Protein AF-A0AAW0FHT8-F1 (afdb_monomer)

Radius of gyration: 34.86 Å; Cα contacts (8 Å, |Δi|>4): 152; chains: 1; bounding box: 87×61×88 Å

Structure (mmCIF, N/CA/C/O backbone):
data_AF-A0AAW0FHT8-F1
#
_entry.id   AF-A0AAW0FHT8-F1
#
loop_
_atom_site.group_PDB
_atom_site.id
_atom_site.type_symbol
_atom_site.label_atom_id
_atom_site.label_alt_id
_atom_site.label_comp_id
_atom_site.label_asym_id
_atom_site.label_entity_id
_atom_site.label_seq_id
_atom_site.pdbx_PDB_ins_code
_atom_site.Cartn_x
_atom_site.Cartn_y
_atom_site.Cartn_z
_atom_site.occupancy
_atom_site.B_iso_or_equiv
_atom_site.auth_seq_id
_atom_site.auth_comp_id
_atom_site.auth_asym_id
_atom_site.auth_atom_id
_atom_site.pdbx_PDB_model_num
ATOM 1 N N . MET A 1 1 ? -17.807 -5.334 61.899 1.00 50.06 1 MET A N 1
ATOM 2 C CA . MET A 1 1 ? -17.128 -4.997 60.628 1.00 50.06 1 MET A CA 1
ATOM 3 C C . MET A 1 1 ? -16.453 -6.258 60.131 1.00 50.06 1 MET A C 1
ATOM 5 O O . MET A 1 1 ? -15.676 -6.829 60.884 1.00 50.06 1 MET A O 1
ATOM 9 N N . ALA A 1 2 ? -16.819 -6.746 58.945 1.00 67.25 2 ALA A N 1
ATOM 10 C CA . ALA A 1 2 ? -16.217 -7.955 58.388 1.00 67.25 2 ALA A CA 1
ATOM 11 C C . ALA A 1 2 ? -14.714 -7.725 58.123 1.00 67.25 2 ALA A C 1
ATOM 13 O O . ALA A 1 2 ? -14.352 -6.633 57.672 1.00 67.25 2 ALA A O 1
ATOM 14 N N . PRO A 1 3 ? -13.836 -8.699 58.418 1.00 75.69 3 PRO A N 1
ATOM 15 C CA . PRO A 1 3 ? -12.422 -8.585 58.089 1.00 75.69 3 PRO A CA 1
ATOM 16 C C . PRO A 1 3 ? -12.266 -8.487 56.567 1.00 75.69 3 PRO A C 1
ATOM 18 O O . PRO A 1 3 ? -12.824 -9.297 55.830 1.00 75.69 3 PRO A O 1
ATOM 21 N N . LEU A 1 4 ? -11.539 -7.470 56.092 1.00 79.38 4 LEU A N 1
ATOM 22 C CA . LEU A 1 4 ? -11.281 -7.295 54.663 1.00 79.38 4 LEU A CA 1
ATOM 23 C C . LEU A 1 4 ? -10.545 -8.522 54.111 1.00 79.38 4 LEU A C 1
ATOM 25 O O . LEU A 1 4 ? -9.554 -8.961 54.701 1.00 79.38 4 LEU A O 1
ATOM 29 N N . SER A 1 5 ? -11.019 -9.023 52.968 1.00 89.81 5 SER A N 1
ATOM 30 C CA . SER A 1 5 ? -10.350 -10.067 52.188 1.00 89.81 5 SER A CA 1
ATOM 31 C C . SER A 1 5 ? -8.912 -9.651 51.865 1.00 89.81 5 SER A C 1
ATOM 33 O O . SER A 1 5 ? -8.627 -8.467 51.658 1.00 89.81 5 SER A O 1
ATOM 35 N N . ASP A 1 6 ? -7.990 -10.608 51.810 1.00 87.94 6 ASP A N 1
ATOM 36 C CA . ASP A 1 6 ? -6.568 -10.326 51.583 1.00 87.94 6 ASP A CA 1
ATOM 37 C C . ASP A 1 6 ? -6.310 -9.649 50.228 1.00 87.94 6 ASP A C 1
ATOM 39 O O . ASP A 1 6 ? -5.429 -8.793 50.116 1.00 87.94 6 ASP A O 1
ATOM 43 N N . PHE A 1 7 ? -7.165 -9.911 49.235 1.00 89.88 7 PHE A N 1
ATOM 44 C CA . PHE A 1 7 ? -7.162 -9.191 47.961 1.00 89.88 7 PHE A CA 1
ATOM 45 C C . PHE A 1 7 ? -7.496 -7.699 48.126 1.00 89.88 7 PHE A C 1
ATOM 47 O O . PHE A 1 7 ? -6.843 -6.831 47.545 1.00 89.88 7 PHE A O 1
ATOM 54 N N . GLU A 1 8 ? -8.481 -7.377 48.967 1.00 89.44 8 GLU A N 1
ATOM 55 C CA . GLU A 1 8 ? -8.899 -6.002 49.256 1.00 89.44 8 GLU A CA 1
ATOM 56 C C . GLU A 1 8 ? -7.770 -5.230 49.958 1.00 89.44 8 GLU A C 1
ATOM 58 O O . GLU A 1 8 ? -7.501 -4.072 49.627 1.00 89.44 8 GLU A O 1
ATOM 63 N N . LYS A 1 9 ? -7.046 -5.893 50.873 1.00 93.38 9 LYS A N 1
ATOM 64 C CA . LYS A 1 9 ? -5.870 -5.322 51.550 1.00 93.38 9 LYS A CA 1
ATOM 65 C C . LYS A 1 9 ? -4.744 -5.025 50.563 1.00 93.38 9 LYS A C 1
ATOM 67 O O . LYS A 1 9 ? -4.179 -3.931 50.593 1.00 93.38 9 LYS A O 1
ATOM 72 N N . GLN A 1 10 ? -4.437 -5.960 49.662 1.00 92.50 10 GLN A N 1
ATOM 73 C CA . GLN A 1 10 ? -3.402 -5.765 48.644 1.00 92.50 10 GLN A CA 1
ATOM 74 C C . GLN A 1 10 ? -3.776 -4.640 47.670 1.00 92.50 10 GLN A C 1
ATOM 76 O O . GLN A 1 10 ? -2.947 -3.786 47.345 1.00 92.50 10 GLN A O 1
ATOM 81 N N . ARG A 1 11 ? -5.048 -4.572 47.265 1.00 96.75 11 ARG A N 1
ATOM 82 C CA . ARG A 1 11 ? -5.577 -3.495 46.426 1.00 96.75 11 ARG A CA 1
ATOM 83 C C . ARG A 1 11 ? -5.460 -2.132 47.109 1.00 96.75 11 ARG A C 1
ATOM 85 O O . ARG A 1 11 ? -4.993 -1.180 46.487 1.00 96.75 11 ARG A O 1
ATOM 92 N N . GLN A 1 12 ? -5.823 -2.030 48.387 1.00 95.69 12 GLN A N 1
ATOM 93 C CA . GLN A 1 12 ? -5.678 -0.791 49.157 1.00 95.69 12 GLN A CA 1
ATOM 94 C C . GLN A 1 12 ? -4.211 -0.381 49.332 1.00 95.69 12 GLN A C 1
ATOM 96 O O . GLN A 1 12 ? -3.898 0.803 49.203 1.00 95.69 12 GLN A O 1
ATOM 101 N N . ALA A 1 13 ? -3.305 -1.336 49.559 1.00 95.06 13 ALA A N 1
ATOM 102 C CA . ALA A 1 13 ? -1.870 -1.070 49.650 1.00 95.06 13 ALA A CA 1
ATOM 103 C C . ALA A 1 13 ? -1.295 -0.533 48.327 1.00 95.06 13 ALA A C 1
ATOM 105 O O . ALA A 1 13 ? -0.515 0.421 48.341 1.00 95.06 13 ALA A O 1
ATOM 106 N N . ASN A 1 14 ? -1.726 -1.080 47.186 1.00 94.88 14 ASN A N 1
ATOM 107 C CA . ASN A 1 14 ? -1.328 -0.592 45.863 1.00 94.88 14 ASN A CA 1
ATOM 108 C C . ASN A 1 14 ? -1.879 0.812 45.581 1.00 94.88 14 ASN A C 1
ATOM 110 O O . ASN A 1 14 ? -1.136 1.689 45.145 1.00 94.88 14 ASN A O 1
ATOM 114 N N . ILE A 1 15 ? -3.157 1.061 45.894 1.00 95.56 15 ILE A N 1
ATOM 115 C CA . ILE A 1 15 ? -3.759 2.399 45.773 1.00 95.56 15 ILE A CA 1
ATOM 116 C C . ILE A 1 15 ? -3.002 3.404 46.647 1.00 95.56 15 ILE A C 1
ATOM 118 O O . ILE A 1 15 ? -2.752 4.525 46.211 1.00 95.56 15 ILE A O 1
ATOM 122 N N . LYS A 1 16 ? -2.617 3.010 47.865 1.00 96.06 16 LYS A N 1
ATOM 123 C CA . LYS A 1 16 ? -1.857 3.863 48.778 1.00 96.06 16 LYS A CA 1
ATOM 124 C C . LYS A 1 16 ? -0.469 4.193 48.224 1.00 96.06 16 LYS A C 1
ATOM 126 O O . LYS A 1 16 ? -0.151 5.370 48.131 1.00 96.06 16 LYS A O 1
ATOM 131 N N . ARG A 1 17 ? 0.304 3.195 47.770 1.00 96.25 17 ARG A N 1
ATOM 132 C CA . ARG A 1 17 ? 1.619 3.421 47.136 1.00 96.25 17 ARG A CA 1
ATOM 133 C C . ARG A 1 17 ? 1.534 4.372 45.945 1.00 96.25 17 ARG A C 1
ATOM 135 O O . ARG A 1 17 ? 2.342 5.286 45.847 1.00 96.25 17 ARG A O 1
ATOM 142 N N . ASN A 1 18 ? 0.539 4.189 45.077 1.00 92.50 18 ASN A N 1
ATOM 143 C CA . ASN A 1 18 ? 0.359 5.057 43.914 1.00 92.50 18 ASN A CA 1
ATOM 144 C C . ASN A 1 18 ? -0.005 6.491 44.325 1.00 92.50 18 ASN A C 1
ATOM 146 O O . ASN A 1 18 ? 0.526 7.436 43.753 1.00 92.50 18 ASN A O 1
ATOM 150 N N . LYS A 1 19 ? -0.863 6.670 45.340 1.00 93.12 19 LYS A N 1
ATOM 151 C CA . LYS A 1 19 ? -1.191 7.998 45.888 1.00 93.12 19 LYS A CA 1
ATOM 152 C C . LYS A 1 19 ? 0.017 8.675 46.533 1.00 93.12 19 LYS A C 1
ATOM 154 O O . LYS A 1 19 ? 0.212 9.868 46.339 1.00 93.12 19 LYS A O 1
ATOM 159 N N . ASP A 1 20 ? 0.827 7.931 47.277 1.00 93.44 20 ASP A N 1
ATOM 160 C CA . ASP A 1 20 ? 2.023 8.472 47.924 1.00 93.44 20 ASP A CA 1
ATOM 161 C C . ASP A 1 20 ? 3.074 8.892 46.880 1.00 93.44 20 ASP A C 1
ATOM 163 O O . ASP A 1 20 ? 3.672 9.957 47.011 1.00 93.44 20 ASP A O 1
ATOM 167 N N . LEU A 1 21 ? 3.223 8.128 45.791 1.00 93.06 21 LEU A N 1
ATOM 168 C CA . LEU A 1 21 ? 4.085 8.483 44.659 1.00 93.06 21 LEU A CA 1
ATOM 169 C C . LEU A 1 21 ? 3.600 9.753 43.940 1.00 93.06 21 LEU A C 1
ATOM 171 O O . LEU A 1 21 ? 4.404 10.630 43.639 1.00 93.06 21 LEU A O 1
ATOM 175 N N . LEU A 1 22 ? 2.290 9.893 43.709 1.00 89.56 22 LEU A N 1
ATOM 176 C CA . LEU A 1 22 ? 1.710 11.103 43.106 1.00 89.56 22 LEU A CA 1
ATOM 177 C C . LEU A 1 22 ? 1.904 12.347 43.983 1.00 89.56 22 LEU A C 1
ATOM 179 O O . LEU A 1 22 ? 2.172 13.429 43.459 1.00 89.56 22 LEU A O 1
ATOM 183 N N . ARG A 1 23 ? 1.840 12.187 45.311 1.00 88.50 23 ARG A N 1
ATOM 184 C CA . ARG A 1 23 ? 2.157 13.257 46.268 1.00 88.50 23 ARG A CA 1
ATOM 185 C C . ARG A 1 23 ? 3.637 13.613 46.278 1.00 88.50 23 ARG A C 1
ATOM 187 O O . ARG A 1 23 ? 3.955 14.793 46.336 1.00 88.50 23 ARG A O 1
ATOM 194 N N . GLN A 1 24 ? 4.527 12.623 46.198 1.00 90.62 24 GLN A N 1
ATOM 195 C CA . GLN A 1 24 ? 5.974 12.850 46.124 1.00 90.62 24 GLN A CA 1
ATOM 196 C C . GLN A 1 24 ? 6.374 13.618 44.855 1.00 90.62 24 GLN A C 1
ATOM 198 O O . GLN A 1 24 ? 7.339 14.372 44.876 1.00 90.62 24 GLN A O 1
ATOM 203 N N . LEU A 1 25 ? 5.623 13.442 43.767 1.00 88.50 25 LEU A N 1
ATOM 204 C CA . LEU A 1 25 ? 5.793 14.193 42.521 1.00 88.50 25 LEU A CA 1
ATOM 205 C C . LEU A 1 25 ? 5.018 15.527 42.500 1.00 88.50 25 LEU A C 1
ATOM 207 O O . LEU A 1 25 ? 4.995 16.190 41.468 1.00 88.50 25 LEU A O 1
ATOM 211 N N . GLU A 1 26 ? 4.354 15.896 43.602 1.00 81.62 26 GLU A N 1
ATOM 212 C CA . GLU A 1 26 ? 3.550 17.121 43.771 1.00 81.62 26 GLU A CA 1
ATOM 213 C C . GLU A 1 26 ? 2.443 17.334 42.714 1.00 81.62 26 GLU A C 1
ATOM 215 O O . GLU A 1 26 ? 1.883 18.428 42.581 1.00 81.62 26 GLU A O 1
ATOM 220 N N . LEU A 1 27 ? 2.059 16.276 41.992 1.00 78.69 27 LEU A N 1
ATOM 221 C CA . LEU A 1 27 ? 1.145 16.354 40.848 1.00 78.69 27 LEU A CA 1
ATOM 222 C C . LEU A 1 27 ? -0.291 16.682 41.261 1.00 78.69 27 LEU A C 1
ATOM 224 O O . LEU A 1 27 ? -0.998 17.350 40.510 1.00 78.69 27 LEU A O 1
ATOM 228 N N . ASP A 1 28 ? -0.703 16.291 42.470 1.00 77.62 28 ASP A N 1
ATOM 229 C CA . ASP A 1 28 ? -2.019 16.643 43.016 1.00 77.62 28 ASP A CA 1
ATOM 230 C C . ASP A 1 28 ? -2.201 18.177 43.059 1.00 77.62 28 ASP A C 1
ATOM 232 O O . ASP A 1 28 ? -3.257 18.691 42.689 1.00 77.62 28 ASP A O 1
ATOM 236 N N . SER A 1 29 ? -1.144 18.932 43.390 1.00 80.12 29 SER A N 1
ATOM 237 C CA . SER A 1 29 ? -1.202 20.400 43.447 1.00 80.12 29 SER A CA 1
ATOM 238 C C . SER A 1 29 ? -1.277 21.052 42.059 1.00 80.12 29 SER A C 1
ATOM 240 O O . SER A 1 29 ? -2.018 22.022 41.872 1.00 80.12 29 SER A O 1
ATOM 242 N N . LEU A 1 30 ? -0.585 20.478 41.064 1.00 78.56 30 LEU A N 1
ATOM 243 C CA . LEU A 1 30 ? -0.682 20.896 39.662 1.00 78.56 30 LEU A CA 1
ATOM 244 C C . LEU A 1 30 ? -2.065 20.605 39.072 1.00 78.56 30 LEU A C 1
ATOM 246 O O . LEU A 1 30 ? -2.590 21.403 38.300 1.00 78.56 30 LEU A O 1
ATOM 250 N N . THR A 1 31 ? -2.685 19.475 39.419 1.00 82.69 31 THR A N 1
ATOM 251 C CA . THR A 1 31 ? -4.027 19.160 38.904 1.00 82.69 31 THR A CA 1
ATOM 252 C C . THR A 1 31 ? -5.078 20.140 39.419 1.00 82.69 31 THR A C 1
ATOM 254 O O . THR A 1 31 ? -5.955 20.556 38.654 1.00 82.69 31 THR A O 1
ATOM 257 N N . ASP A 1 32 ? -4.954 20.585 40.671 1.00 83.38 32 ASP A N 1
ATOM 258 C CA . ASP A 1 32 ? -5.826 21.601 41.256 1.00 83.38 32 ASP A CA 1
ATOM 259 C C . ASP A 1 32 ? -5.605 22.988 40.636 1.00 83.38 32 ASP A C 1
ATOM 261 O O . ASP A 1 32 ? -6.582 23.706 40.399 1.00 83.38 32 ASP A O 1
ATOM 265 N N . SER A 1 33 ? -4.359 23.375 40.334 1.00 80.50 33 SER A N 1
ATOM 266 C CA . SER A 1 33 ? -4.065 24.661 39.687 1.00 80.50 33 SER A CA 1
ATOM 267 C C . SER A 1 33 ? -4.554 24.694 38.238 1.00 80.50 33 SER A C 1
ATOM 269 O O . SER A 1 33 ? -5.282 25.613 37.868 1.00 80.50 33 SER A O 1
ATOM 271 N N . ILE A 1 34 ? -4.295 23.640 37.459 1.00 82.88 34 ILE A N 1
ATOM 272 C CA . ILE A 1 34 ? -4.784 23.502 36.078 1.00 82.88 34 ILE A CA 1
ATOM 273 C C . ILE A 1 34 ? -6.318 23.509 36.047 1.00 82.88 34 ILE A C 1
ATOM 275 O O . ILE A 1 34 ? -6.927 24.163 35.201 1.00 82.88 34 ILE A O 1
ATOM 279 N N . SER A 1 35 ? -6.966 22.831 36.999 1.00 84.44 35 SER A N 1
ATOM 280 C CA . SER A 1 35 ? -8.431 22.816 37.104 1.00 84.44 35 SER A CA 1
ATOM 281 C C . SER A 1 35 ? -9.015 24.192 37.438 1.00 84.44 35 SER A C 1
ATOM 283 O O . SER A 1 35 ? -10.129 24.508 37.011 1.00 84.44 35 SER A O 1
ATOM 285 N N . ARG A 1 36 ? -8.292 25.021 38.201 1.00 82.62 36 ARG A N 1
ATOM 286 C CA . ARG A 1 36 ? -8.684 26.405 38.509 1.00 82.62 36 ARG A CA 1
ATOM 287 C C . ARG A 1 36 ? -8.454 27.329 37.316 1.00 82.62 36 ARG A C 1
ATOM 289 O O . ARG A 1 36 ? -9.366 28.073 36.969 1.00 82.62 36 ARG A O 1
ATOM 296 N N . ASP A 1 37 ? -7.315 27.222 36.640 1.00 82.88 37 ASP A N 1
ATOM 297 C CA . ASP A 1 37 ? -7.006 28.022 35.450 1.00 82.88 37 ASP A CA 1
ATOM 298 C C . ASP A 1 37 ? -7.952 27.713 34.288 1.00 82.88 37 ASP A C 1
ATOM 300 O O . ASP A 1 37 ? -8.450 28.629 33.633 1.00 82.88 37 ASP A O 1
ATOM 304 N N . ALA A 1 38 ? -8.310 26.441 34.092 1.00 80.38 38 ALA A N 1
ATOM 305 C CA . ALA A 1 38 ? -9.311 26.047 33.107 1.00 80.38 38 ALA A CA 1
ATOM 306 C C . ALA A 1 38 ? -10.694 26.652 33.415 1.00 80.38 38 ALA A C 1
ATOM 308 O O . ALA A 1 38 ? -11.368 27.145 32.511 1.00 80.38 38 ALA A O 1
ATOM 309 N N . LYS A 1 39 ? -11.117 26.674 34.687 1.00 81.38 39 LYS A N 1
ATOM 310 C CA . LYS A 1 39 ? -12.384 27.310 35.095 1.00 81.38 39 LYS A CA 1
ATOM 311 C C . LYS A 1 39 ? -12.346 28.827 34.911 1.00 81.38 39 LYS A C 1
ATOM 313 O O . LYS A 1 39 ? -13.291 29.386 34.359 1.00 81.38 39 LYS A O 1
ATOM 318 N N . ASN A 1 40 ? -11.242 29.472 35.281 1.00 79.06 40 ASN A N 1
ATOM 319 C CA . ASN A 1 40 ? -11.059 30.913 35.120 1.00 79.06 40 ASN A CA 1
ATOM 320 C C . ASN A 1 40 ? -11.044 31.324 33.638 1.00 79.06 40 ASN A C 1
ATOM 322 O O . ASN A 1 40 ? -11.670 32.316 33.272 1.00 79.06 40 ASN A O 1
ATOM 326 N N . ALA A 1 41 ? -10.421 30.533 32.759 1.00 77.00 41 ALA A N 1
ATOM 327 C CA . ALA A 1 41 ? -10.432 30.771 31.314 1.00 77.00 41 ALA A CA 1
ATOM 328 C C . ALA A 1 41 ? -11.841 30.625 30.696 1.00 77.00 41 ALA A C 1
ATOM 330 O O . ALA A 1 41 ? -12.211 31.369 29.781 1.00 77.00 41 ALA A O 1
ATOM 331 N N . ILE A 1 42 ? -12.663 29.707 31.218 1.00 74.25 42 ILE A N 1
ATOM 332 C CA . ILE A 1 42 ? -14.063 29.516 30.797 1.00 74.25 42 ILE A CA 1
ATOM 333 C C . ILE A 1 42 ? -14.967 30.654 31.301 1.00 74.25 42 ILE A C 1
ATOM 335 O O . ILE A 1 42 ? -15.946 31.010 30.643 1.00 74.25 42 ILE A O 1
ATOM 339 N N . GLU A 1 43 ? -14.668 31.242 32.459 1.00 70.94 43 GLU A N 1
ATOM 340 C CA . GLU A 1 43 ? -15.408 32.399 32.975 1.00 70.94 43 GLU A CA 1
ATOM 341 C C . GLU A 1 43 ? -14.988 33.710 32.297 1.00 70.94 43 GLU A C 1
ATOM 343 O O . GLU A 1 43 ? -15.856 34.518 31.965 1.00 70.94 43 GLU A O 1
ATOM 348 N N . ALA A 1 44 ? -13.701 33.880 31.980 1.00 71.69 44 ALA A N 1
ATOM 349 C CA . ALA A 1 44 ? -13.168 35.053 31.284 1.00 71.69 44 ALA A CA 1
ATOM 350 C C . ALA A 1 44 ? -13.586 35.148 29.801 1.00 71.69 44 ALA A C 1
ATOM 352 O O . ALA A 1 44 ? -13.609 36.239 29.235 1.00 71.69 44 ALA A O 1
ATOM 353 N N . SER A 1 45 ? -13.947 34.029 29.164 1.00 68.25 45 SER A N 1
ATOM 354 C CA . SER A 1 45 ? -14.367 33.975 27.751 1.00 68.25 45 SER A CA 1
ATOM 355 C C . SER A 1 45 ? -15.874 34.174 27.523 1.00 68.25 45 SER A C 1
ATOM 357 O O . SER A 1 45 ? -16.331 34.162 26.377 1.00 68.25 45 SER A O 1
ATOM 359 N N . LYS A 1 46 ? -16.675 34.403 28.575 1.00 67.38 46 LYS A N 1
ATOM 360 C CA . LYS A 1 46 ? -18.108 34.717 28.433 1.00 67.38 46 LYS A CA 1
ATOM 361 C C . LYS A 1 46 ? -18.309 36.228 28.219 1.00 67.38 46 LYS A C 1
ATOM 363 O O . LYS A 1 46 ? -17.970 37.007 29.107 1.00 67.38 46 LYS A O 1
ATOM 368 N N . PRO A 1 47 ? -18.907 36.682 27.097 1.00 61.62 47 PRO A N 1
ATOM 369 C CA . PRO A 1 47 ? -19.176 38.104 26.887 1.00 61.62 47 PRO A CA 1
ATOM 370 C C . PRO A 1 47 ? -20.240 38.628 27.875 1.00 61.62 47 PRO A C 1
ATOM 372 O O . PRO A 1 47 ? -21.137 37.871 28.272 1.00 61.62 47 PRO A O 1
ATOM 375 N N . PRO A 1 48 ? -20.206 39.921 28.260 1.00 56.66 48 PRO A N 1
ATOM 376 C CA . PRO A 1 48 ? -21.189 40.487 29.177 1.00 56.66 48 PRO A CA 1
ATOM 377 C C . PRO A 1 48 ? -22.584 40.453 28.540 1.00 56.66 48 PRO A C 1
ATOM 379 O O . PRO A 1 48 ? -22.834 41.062 27.497 1.00 56.66 48 PRO A O 1
ATOM 382 N N . ARG A 1 49 ? -23.518 39.733 29.176 1.00 57.34 49 ARG A N 1
ATOM 383 C CA . ARG A 1 49 ? -24.926 39.672 28.755 1.00 57.34 49 ARG A CA 1
ATOM 384 C C . ARG A 1 49 ? -25.538 41.078 28.766 1.00 57.34 49 ARG A C 1
ATOM 386 O O . ARG A 1 49 ? -25.852 41.612 29.830 1.00 57.34 49 ARG A O 1
ATOM 393 N N . LYS A 1 50 ? -25.778 41.658 27.585 1.00 49.38 50 LYS A N 1
ATOM 394 C CA . LYS A 1 50 ? -26.667 42.820 27.437 1.00 49.38 50 LYS A CA 1
ATOM 395 C C . LYS A 1 50 ? -28.095 42.398 27.791 1.00 49.38 50 LYS A C 1
ATOM 397 O O . LYS A 1 50 ? -28.624 41.440 27.233 1.00 49.38 50 LYS A O 1
ATOM 402 N N . LYS A 1 51 ? -28.721 43.116 28.728 1.00 54.38 51 LYS A N 1
ATOM 403 C CA . LYS A 1 51 ? -30.146 42.974 29.048 1.00 54.38 51 LYS A CA 1
ATOM 404 C C . LYS A 1 51 ? -30.967 43.580 27.910 1.00 54.38 51 LYS A C 1
ATOM 406 O O . LYS A 1 51 ? -31.164 44.791 27.872 1.00 54.38 51 LYS A O 1
ATOM 411 N N . THR A 1 52 ? -31.448 42.760 26.986 1.00 45.34 52 THR A N 1
ATOM 412 C CA . THR A 1 52 ? -32.449 43.187 26.002 1.00 45.34 52 THR A CA 1
ATOM 413 C C . THR A 1 52 ? -33.833 43.126 26.648 1.00 45.34 52 THR A C 1
ATOM 415 O O . THR A 1 52 ? -34.256 42.074 27.124 1.00 45.34 52 THR A O 1
ATOM 418 N N . LYS A 1 53 ? -34.545 44.260 26.683 1.00 54.47 53 LYS A N 1
ATOM 419 C CA . LYS A 1 53 ? -35.986 44.305 26.971 1.00 54.47 53 LYS A CA 1
ATOM 420 C C . LYS A 1 53 ? -36.711 43.642 25.798 1.00 54.47 53 LYS A C 1
ATOM 422 O O . LYS A 1 53 ? -36.813 44.245 24.735 1.00 54.47 53 LYS A O 1
ATOM 427 N N . THR A 1 54 ? -37.205 42.424 25.978 1.00 48.12 54 THR A N 1
ATOM 428 C CA . TH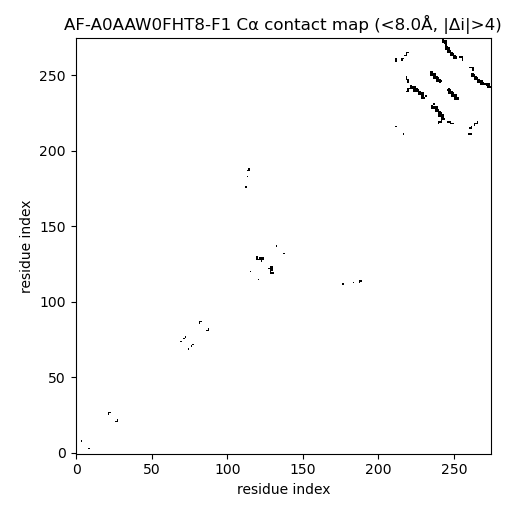R A 1 54 ? -38.175 41.820 25.061 1.00 48.12 54 THR A CA 1
ATOM 429 C C . THR A 1 54 ? -39.592 42.114 25.543 1.00 48.12 54 THR A C 1
ATOM 431 O O . THR A 1 54 ? -39.897 42.037 26.734 1.00 48.12 54 THR A O 1
ATOM 434 N N . GLN A 1 55 ? -40.444 42.519 24.602 1.00 54.84 55 GLN A N 1
ATOM 435 C CA . GLN A 1 55 ? -41.871 42.741 24.811 1.00 54.84 55 GLN A CA 1
ATOM 436 C C . GLN A 1 55 ? -42.558 41.413 25.160 1.00 54.84 55 GLN A C 1
ATOM 438 O O . GLN A 1 55 ? -42.193 40.353 24.653 1.00 54.84 55 GLN A O 1
ATOM 443 N N . ALA A 1 56 ? -43.518 41.474 26.081 1.00 45.50 56 ALA A N 1
ATOM 444 C CA . ALA A 1 56 ? -44.155 40.308 26.673 1.00 45.50 56 ALA A CA 1
ATOM 445 C C . ALA A 1 56 ? -45.117 39.628 25.686 1.00 45.50 56 ALA A C 1
ATOM 447 O O . ALA A 1 56 ? -46.192 40.153 25.406 1.00 45.50 56 ALA A O 1
ATOM 448 N N . SER A 1 57 ? -44.769 38.431 25.205 1.00 55.16 57 SER A N 1
ATOM 449 C CA . SER A 1 57 ? -45.757 37.530 24.609 1.00 55.16 57 SER A CA 1
ATOM 450 C C . SER A 1 57 ? -46.610 36.917 25.721 1.00 55.16 57 SER A C 1
ATOM 452 O O . SER A 1 57 ? -46.081 36.485 26.753 1.00 55.16 57 SER A O 1
ATOM 454 N N . GLN A 1 58 ? -47.926 36.876 25.518 1.00 61.19 58 GLN A N 1
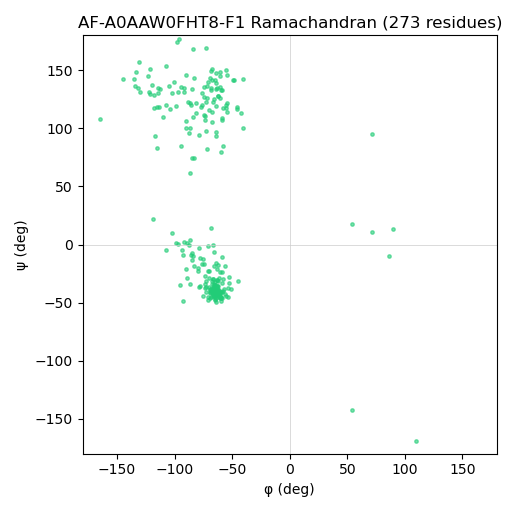ATOM 455 C CA . GLN A 1 58 ? -48.880 36.328 26.480 1.00 61.19 58 GLN A CA 1
ATOM 456 C C . GLN A 1 58 ? -48.514 34.882 26.838 1.00 61.19 58 GLN A C 1
ATOM 458 O O . GLN A 1 58 ? -48.464 33.992 25.990 1.00 61.19 58 GLN A O 1
ATOM 463 N N . ARG A 1 59 ? -48.204 34.659 28.116 1.00 55.19 59 ARG A N 1
ATOM 464 C CA . ARG A 1 59 ? -47.938 33.330 28.666 1.00 55.19 59 ARG A CA 1
ATOM 465 C C . ARG A 1 59 ? -49.274 32.604 28.804 1.00 55.19 59 ARG A C 1
ATOM 467 O O . ARG A 1 59 ? -50.173 33.134 29.452 1.00 55.19 59 ARG A O 1
ATOM 474 N N . LYS A 1 60 ? -49.384 31.390 28.249 1.00 60.25 60 LYS A N 1
ATOM 475 C CA . LYS A 1 60 ? -50.445 30.437 28.627 1.00 60.25 60 LYS A CA 1
ATOM 476 C C . LYS A 1 60 ? -50.507 30.357 30.165 1.00 60.25 60 LYS A C 1
ATOM 478 O O . LYS A 1 60 ? -49.436 30.419 30.787 1.00 60.25 60 LYS A O 1
ATOM 483 N N . PRO A 1 61 ? -51.699 30.258 30.786 1.00 58.50 61 PRO A N 1
ATOM 484 C CA . PRO A 1 61 ? -51.803 30.179 32.236 1.00 58.50 61 PRO A CA 1
ATOM 485 C C . PRO A 1 61 ? -50.947 29.009 32.712 1.00 58.50 61 PRO A C 1
ATOM 487 O O . PRO A 1 61 ? -51.128 27.871 32.280 1.00 58.50 61 PRO A O 1
ATOM 490 N N . LYS A 1 62 ? -49.956 29.311 33.555 1.00 54.88 62 LYS A N 1
ATOM 491 C CA . LYS A 1 62 ? -49.229 28.283 34.290 1.00 54.88 62 LYS A CA 1
ATOM 492 C C . LYS A 1 62 ? -50.279 27.539 35.109 1.00 54.88 62 LYS A C 1
ATOM 494 O O . LYS A 1 62 ? -50.790 28.110 36.068 1.00 54.88 62 LYS A O 1
ATOM 499 N N . GLY A 1 63 ? -50.592 26.299 34.734 1.00 59.78 63 GLY A N 1
ATOM 500 C CA . GLY A 1 63 ? -51.191 25.362 35.680 1.00 59.78 63 GLY A CA 1
ATOM 501 C C . GLY A 1 63 ? -50.349 25.378 36.955 1.00 59.78 63 GLY A C 1
ATOM 502 O O . GLY A 1 63 ? -49.128 25.563 36.871 1.00 59.78 63 GLY A O 1
ATOM 503 N N . GLU A 1 64 ? -51.005 25.302 38.113 1.00 58.38 64 GLU A N 1
ATOM 504 C CA . GLU A 1 64 ? -50.365 25.394 39.425 1.00 58.38 64 GLU A CA 1
ATOM 505 C C . GLU A 1 64 ? -49.071 24.577 39.439 1.00 58.38 64 GLU A C 1
ATOM 507 O O . GLU A 1 64 ? -49.075 23.356 39.294 1.00 58.38 64 GLU A O 1
ATOM 512 N N . GLN A 1 65 ? -47.938 25.277 39.551 1.00 61.69 65 GLN A N 1
ATOM 513 C CA . GLN A 1 65 ? -46.628 24.654 39.674 1.00 61.69 65 GLN A CA 1
ATOM 514 C C . GLN A 1 65 ? -46.550 24.055 41.076 1.00 61.69 65 GLN A C 1
ATOM 516 O O . GLN A 1 65 ? -46.040 24.676 42.008 1.00 61.69 65 GLN A O 1
ATOM 521 N N . VAL A 1 66 ? -47.113 22.857 41.229 1.00 61.59 66 VAL A N 1
ATOM 522 C CA . VAL A 1 66 ? -46.949 22.049 42.433 1.00 61.59 66 VAL A CA 1
ATOM 523 C C . VAL A 1 66 ? -45.444 21.806 42.597 1.00 61.59 66 VAL A C 1
ATOM 525 O O . VAL A 1 66 ? -44.776 21.473 41.617 1.00 61.59 66 VAL A O 1
ATOM 528 N N . PRO A 1 67 ? -44.867 21.997 43.794 1.00 59.44 67 PRO A N 1
ATOM 529 C CA . PRO A 1 67 ? -43.432 21.851 44.001 1.00 59.44 67 PRO A CA 1
ATOM 530 C C . PRO A 1 67 ? -42.937 20.471 43.538 1.00 59.44 67 PRO A C 1
ATOM 532 O O . PRO A 1 67 ? -43.234 19.449 44.155 1.00 59.44 67 PRO A O 1
ATOM 535 N N . GLU A 1 68 ? -42.112 20.451 42.485 1.00 58.38 68 GLU A N 1
ATOM 536 C CA . GLU A 1 68 ? -41.470 19.243 41.931 1.00 58.38 68 GLU A CA 1
ATOM 537 C C . GLU A 1 68 ? -40.467 18.597 42.902 1.00 58.38 68 GLU A C 1
ATOM 539 O O . GLU A 1 68 ? -39.969 17.493 42.681 1.00 58.38 68 GLU A O 1
ATOM 544 N N . ARG A 1 69 ? -40.193 19.243 44.039 1.00 58.72 69 ARG A N 1
ATOM 545 C CA . ARG A 1 69 ? -39.315 18.722 45.085 1.00 58.72 69 ARG A CA 1
ATOM 546 C C . ARG A 1 69 ? -40.080 17.832 46.064 1.00 58.72 69 ARG A C 1
ATOM 548 O O . ARG A 1 69 ? -40.131 18.101 47.262 1.00 58.72 69 ARG A O 1
ATOM 555 N N . ARG A 1 70 ? -40.646 16.732 45.569 1.00 46.62 70 ARG A N 1
ATOM 556 C CA . ARG A 1 70 ? -41.092 15.636 46.441 1.00 46.62 70 ARG A CA 1
ATOM 557 C C . ARG A 1 70 ? -39.880 14.781 46.795 1.00 46.62 70 ARG A C 1
ATOM 559 O O . ARG A 1 70 ? -39.265 14.164 45.931 1.00 46.62 70 ARG A O 1
ATOM 566 N N . SER A 1 71 ? -39.489 14.793 48.070 1.00 58.50 71 SER A N 1
ATOM 567 C CA . SER A 1 71 ? -38.366 13.977 48.539 1.00 58.50 71 SER A CA 1
ATOM 568 C C . SER A 1 71 ? -38.659 12.487 48.314 1.00 58.50 71 SER A C 1
ATOM 570 O O . SER A 1 71 ? -39.799 12.048 48.469 1.00 58.50 71 SER A O 1
ATOM 572 N N . ARG A 1 72 ? -37.628 11.692 47.997 1.00 59.41 72 ARG A N 1
ATOM 573 C CA . ARG A 1 72 ? -37.736 10.227 47.828 1.00 59.41 72 ARG A CA 1
ATOM 574 C C . ARG A 1 72 ? -38.395 9.520 49.021 1.00 59.41 72 ARG A C 1
ATOM 576 O O . ARG A 1 72 ? -39.060 8.513 48.823 1.00 59.41 72 ARG A O 1
ATOM 583 N N . ARG A 1 73 ? -38.281 10.087 50.229 1.00 53.53 73 ARG A N 1
ATOM 584 C CA . ARG A 1 73 ? -38.901 9.565 51.459 1.00 53.53 73 ARG A CA 1
ATOM 585 C C . ARG A 1 73 ? -40.432 9.655 51.441 1.00 53.53 73 ARG A C 1
ATOM 587 O O . ARG A 1 73 ? -41.088 8.758 51.943 1.00 53.53 73 ARG A O 1
ATOM 594 N N . LEU A 1 74 ? -40.997 10.694 50.816 1.00 55.84 74 LEU A N 1
ATOM 595 C CA . LEU A 1 74 ? -42.451 10.842 50.633 1.00 55.84 74 LEU A CA 1
ATOM 596 C C . LEU A 1 74 ? -43.009 9.934 49.523 1.00 55.84 74 LEU A C 1
ATOM 598 O O . LEU A 1 74 ? -44.215 9.724 49.476 1.00 55.84 74 LEU A O 1
ATOM 602 N N . ARG A 1 75 ? -42.154 9.398 48.635 1.00 60.84 75 ARG A N 1
ATOM 603 C CA . ARG A 1 75 ? -42.535 8.445 47.574 1.00 60.84 75 ARG A CA 1
ATOM 604 C C . ARG A 1 75 ? -42.503 6.978 48.052 1.00 60.84 75 ARG A C 1
ATOM 606 O O . ARG A 1 75 ? -42.804 6.091 47.271 1.00 60.84 75 ARG A O 1
ATOM 613 N N . GLY A 1 76 ? -42.139 6.715 49.311 1.00 57.22 76 GLY A N 1
ATOM 614 C CA . GLY A 1 76 ? -42.151 5.363 49.890 1.00 57.22 76 GLY A CA 1
ATOM 615 C C . GLY A 1 76 ? -41.061 4.414 49.373 1.00 57.22 76 GLY A C 1
ATOM 616 O O . GLY A 1 76 ? -41.118 3.225 49.656 1.00 57.22 76 GLY A O 1
ATOM 617 N N . VAL A 1 77 ? -40.062 4.912 48.635 1.00 55.41 77 VAL A N 1
ATOM 618 C CA . VAL A 1 77 ? -38.980 4.077 48.087 1.00 55.41 77 VAL A CA 1
ATOM 619 C C . VAL A 1 77 ? -37.867 3.941 49.131 1.00 55.41 77 VAL A C 1
ATOM 621 O O . VAL A 1 77 ? -37.056 4.860 49.305 1.00 55.41 77 VAL A O 1
ATOM 624 N N . ASN A 1 78 ? -37.844 2.813 49.843 1.00 56.22 78 ASN A N 1
ATOM 625 C CA . ASN A 1 78 ? -36.764 2.443 50.761 1.00 56.22 78 ASN A CA 1
ATOM 626 C C . ASN 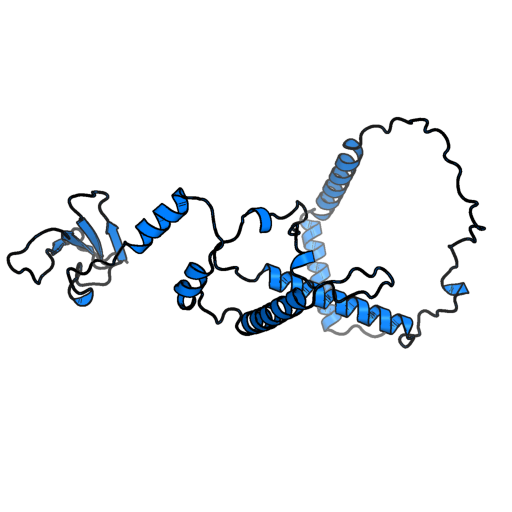A 1 78 ? -35.471 2.128 49.989 1.00 56.22 78 ASN A C 1
ATOM 628 O O . ASN A 1 78 ? -35.502 1.701 48.838 1.00 56.22 78 ASN A O 1
ATOM 632 N N . LEU A 1 79 ? -34.314 2.394 50.607 1.00 49.03 79 LEU A N 1
ATOM 633 C CA . LEU A 1 79 ? -32.993 2.273 49.969 1.00 49.03 79 LEU A CA 1
ATOM 634 C C . LEU A 1 79 ? -32.523 0.811 49.803 1.00 49.03 79 LEU A C 1
ATOM 636 O O . LEU A 1 79 ? -31.556 0.579 49.081 1.00 49.03 79 LEU A O 1
ATOM 640 N N . ASP A 1 80 ? -33.200 -0.138 50.456 1.00 53.00 80 ASP A N 1
ATOM 641 C CA . ASP A 1 80 ? -32.745 -1.525 50.625 1.00 53.00 80 ASP A CA 1
ATOM 642 C C . ASP A 1 80 ? -33.516 -2.559 49.782 1.00 53.00 80 ASP A C 1
ATOM 644 O O . ASP A 1 80 ? -33.100 -3.716 49.707 1.00 53.00 80 ASP A O 1
ATOM 648 N N . ASP A 1 81 ? -34.570 -2.155 49.062 1.00 57.47 81 ASP A N 1
ATOM 649 C CA . ASP A 1 81 ? -35.322 -3.046 48.169 1.00 57.47 81 ASP A CA 1
ATOM 650 C C . ASP A 1 81 ? -34.622 -3.160 46.806 1.00 57.47 81 ASP A C 1
ATOM 652 O O . ASP A 1 81 ? -35.060 -2.611 45.792 1.00 57.47 81 ASP A O 1
ATOM 656 N N . LYS A 1 82 ? -33.514 -3.909 46.765 1.00 55.97 82 LYS A N 1
ATOM 657 C CA . LYS A 1 82 ? -32.807 -4.276 45.519 1.00 55.97 82 LYS A CA 1
ATOM 658 C C . LYS A 1 82 ? -33.688 -5.046 44.517 1.00 55.97 82 LYS A C 1
ATOM 660 O O . LYS A 1 82 ? -33.291 -5.233 43.370 1.00 55.97 82 LYS A O 1
ATOM 665 N N . GLU A 1 83 ? -34.875 -5.478 44.938 1.00 57.62 83 GLU A N 1
ATOM 666 C CA . GLU A 1 83 ? -35.872 -6.187 44.129 1.00 57.62 83 GLU A CA 1
ATOM 667 C C . GLU A 1 83 ? -36.995 -5.286 43.596 1.00 57.62 83 GLU A C 1
ATOM 669 O O . GLU A 1 83 ? -37.897 -5.762 42.905 1.00 57.62 83 GLU A O 1
ATOM 674 N N . SER A 1 84 ? -36.965 -3.980 43.883 1.00 67.12 84 SER A N 1
ATOM 675 C CA . SER A 1 84 ? -37.970 -3.066 43.345 1.00 67.12 84 SER A CA 1
ATOM 676 C C . SER A 1 84 ? -37.881 -3.038 41.814 1.00 67.12 84 SER A C 1
ATOM 678 O O . SER A 1 84 ? -36.803 -2.827 41.253 1.00 67.12 84 SER A O 1
ATOM 680 N N . LYS A 1 85 ? -39.011 -3.251 41.126 1.00 73.31 85 LYS A N 1
ATOM 681 C CA . LYS A 1 85 ? -39.081 -3.331 39.652 1.00 73.31 85 LYS A CA 1
ATOM 682 C C . LYS A 1 85 ? -38.409 -2.133 38.974 1.00 73.31 85 LYS A C 1
ATOM 684 O O . LYS A 1 85 ? -37.679 -2.308 38.007 1.00 73.31 85 LYS A O 1
ATOM 689 N N . GLU A 1 86 ? -38.565 -0.938 39.544 1.00 72.94 86 GLU A N 1
ATOM 690 C CA . GLU A 1 86 ? -37.942 0.295 39.046 1.00 72.94 86 GLU A CA 1
ATOM 691 C C . GLU A 1 86 ? -36.405 0.260 39.104 1.00 72.94 86 GLU A C 1
ATOM 693 O O . GLU A 1 86 ? -35.737 0.788 38.217 1.00 72.94 86 GLU A O 1
ATOM 698 N N . TYR A 1 87 ? -35.825 -0.366 40.133 1.00 74.81 87 TYR A N 1
ATOM 699 C CA . TYR A 1 87 ? -34.374 -0.510 40.272 1.00 74.81 87 TYR A CA 1
ATOM 700 C C . TYR A 1 87 ? -33.821 -1.535 39.275 1.00 74.81 87 TYR A C 1
ATOM 702 O O . TYR A 1 87 ? -32.795 -1.295 38.639 1.00 74.81 87 TYR A O 1
ATOM 710 N N . GLN A 1 88 ? -34.539 -2.645 39.074 1.00 75.81 88 GLN A N 1
ATOM 711 C CA . GLN A 1 88 ? -34.195 -3.642 38.056 1.00 75.81 88 GLN A CA 1
ATOM 712 C C . GLN A 1 88 ? -34.300 -3.069 36.635 1.00 75.81 88 GLN A C 1
ATOM 714 O O . GLN A 1 88 ? -33.435 -3.329 35.803 1.00 75.81 88 GLN A O 1
ATOM 719 N N . GLU A 1 89 ? -35.318 -2.254 36.351 1.00 82.00 89 GLU A N 1
ATOM 720 C CA . GLU A 1 89 ? -35.449 -1.543 35.074 1.00 82.00 89 GLU A CA 1
ATOM 721 C C . GLU A 1 89 ? -34.334 -0.512 34.856 1.00 82.00 89 GLU A C 1
ATOM 723 O O . GLU A 1 89 ? -33.842 -0.374 33.737 1.00 82.00 89 GLU A O 1
ATOM 728 N N . GLN A 1 90 ? -33.905 0.197 35.906 1.00 80.56 90 GLN A N 1
ATOM 729 C CA . GLN A 1 90 ? -32.781 1.137 35.821 1.00 80.56 90 GLN A CA 1
ATOM 730 C C . GLN A 1 90 ? -31.461 0.426 35.516 1.00 80.56 90 GLN A C 1
ATOM 732 O O . GLN A 1 90 ? -30.739 0.865 34.624 1.00 80.56 90 GLN A O 1
ATOM 737 N N . LEU A 1 91 ? -31.179 -0.689 36.195 1.00 80.81 91 LEU A N 1
ATOM 738 C CA . LEU A 1 91 ? -29.991 -1.503 35.930 1.00 80.81 91 LEU A CA 1
ATOM 739 C C . LEU A 1 91 ? -29.981 -2.052 34.498 1.00 80.81 91 LEU A C 1
ATOM 741 O O . LEU A 1 91 ? -28.964 -1.943 33.819 1.00 80.81 91 LEU A O 1
ATOM 745 N N . LYS A 1 92 ? -31.119 -2.569 34.011 1.00 83.44 92 LYS A N 1
ATOM 746 C CA . LYS A 1 92 ? -31.248 -3.055 32.625 1.00 83.44 92 LYS A CA 1
ATOM 747 C C . LYS A 1 92 ? -30.981 -1.951 31.601 1.00 83.44 92 LYS A C 1
ATOM 749 O O . LYS A 1 92 ? -30.218 -2.167 30.668 1.00 83.44 92 LYS A O 1
ATOM 754 N N . LYS A 1 93 ? -31.548 -0.755 31.802 1.00 84.81 93 LYS A N 1
ATOM 755 C CA . LYS A 1 93 ? -31.315 0.402 30.919 1.00 84.81 93 LYS A CA 1
ATOM 756 C C . LYS A 1 93 ? -29.855 0.851 30.913 1.00 84.81 93 LYS A C 1
ATOM 758 O O . LYS A 1 93 ? -29.338 1.240 29.870 1.00 84.81 93 LYS A O 1
ATOM 763 N N . GLU A 1 94 ? -29.192 0.828 32.066 1.00 83.38 94 GLU A N 1
ATOM 764 C CA . GLU A 1 94 ? -27.772 1.180 32.166 1.00 83.38 94 GLU A CA 1
ATOM 765 C C . GLU A 1 94 ? -26.877 0.145 31.466 1.00 83.38 94 GLU A C 1
ATOM 767 O O . GLU A 1 94 ? -25.933 0.513 30.763 1.00 83.38 94 GLU A O 1
ATOM 772 N N . GLU A 1 95 ? -27.195 -1.143 31.609 1.00 82.19 95 GLU A N 1
ATOM 773 C CA . GLU A 1 95 ? -26.485 -2.240 30.950 1.00 82.19 95 GLU A CA 1
ATOM 774 C C . GLU A 1 95 ? -26.658 -2.202 29.424 1.00 82.19 95 GLU A C 1
ATOM 776 O O . GLU A 1 95 ? -25.668 -2.269 28.694 1.00 82.19 95 GLU A O 1
ATOM 781 N N . GLU A 1 96 ? -27.879 -1.977 28.941 1.00 84.44 96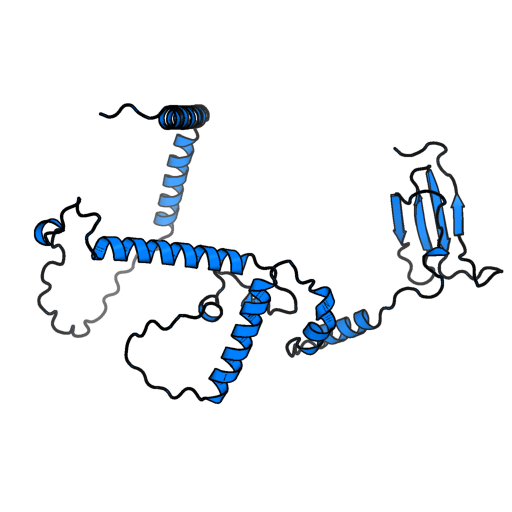 GLU A N 1
ATOM 782 C CA . GLU A 1 96 ? -28.188 -1.802 27.519 1.00 84.44 96 GLU A CA 1
ATOM 783 C C . GLU A 1 96 ? -27.468 -0.576 26.928 1.00 84.44 96 GLU A C 1
ATOM 785 O O . GLU A 1 96 ? -26.833 -0.658 25.875 1.00 84.44 96 GLU A O 1
ATOM 790 N N . ALA A 1 97 ? -27.460 0.557 27.642 1.00 82.19 97 ALA A N 1
ATOM 791 C CA . ALA A 1 97 ? -26.726 1.751 27.220 1.00 82.19 97 ALA A CA 1
ATOM 792 C C . ALA A 1 97 ? -25.210 1.504 27.137 1.00 82.19 97 ALA A C 1
ATOM 794 O O . ALA A 1 97 ? -24.528 2.038 26.255 1.00 82.19 97 ALA A O 1
ATOM 795 N N . ARG A 1 98 ? -24.667 0.685 28.046 1.00 80.81 98 ARG A N 1
ATOM 796 C CA . ARG A 1 98 ? -23.256 0.295 28.032 1.00 80.81 98 ARG A CA 1
ATOM 797 C C . ARG A 1 98 ? -22.934 -0.603 26.840 1.00 80.81 98 ARG A C 1
ATOM 799 O O . ARG A 1 98 ? -21.929 -0.342 26.180 1.00 80.81 98 ARG A O 1
ATOM 806 N N . GLN A 1 99 ? -23.772 -1.599 26.556 1.00 81.25 99 GLN A N 1
ATOM 807 C CA . GLN A 1 99 ? -23.623 -2.474 25.388 1.00 81.25 99 GLN A CA 1
ATOM 808 C C . GLN A 1 99 ? -23.675 -1.657 24.093 1.00 81.25 99 GLN A C 1
ATOM 810 O O . GLN A 1 99 ? -22.737 -1.700 23.303 1.00 81.25 99 GLN A O 1
ATOM 815 N N . ARG A 1 100 ? -24.675 -0.781 23.946 1.00 78.38 100 ARG A N 1
ATOM 816 C CA . ARG A 1 100 ? -24.814 0.097 22.775 1.00 78.38 100 ARG A CA 1
ATOM 817 C C . ARG A 1 100 ? -23.591 0.989 22.561 1.00 78.38 100 ARG A C 1
ATOM 819 O O . ARG A 1 100 ? -23.151 1.195 21.434 1.00 78.38 100 ARG A O 1
ATOM 826 N N . LYS A 1 101 ? -23.004 1.517 23.641 1.00 78.00 101 LYS A N 1
ATOM 827 C CA . LYS A 1 101 ? -21.774 2.319 23.558 1.00 78.00 101 LYS A CA 1
ATOM 828 C C . LYS A 1 101 ? -20.567 1.488 23.114 1.00 78.00 101 LYS A C 1
ATOM 830 O O . LYS A 1 101 ? -19.737 2.005 22.369 1.00 78.00 101 LYS A O 1
ATOM 835 N N . GLN A 1 102 ? -20.458 0.243 23.578 1.00 80.25 102 GLN A N 1
ATOM 836 C CA . GLN A 1 102 ? -19.396 -0.677 23.165 1.00 80.25 102 GLN A CA 1
ATOM 837 C C . GLN A 1 102 ? -19.522 -1.028 21.683 1.00 80.25 102 GLN A C 1
ATOM 839 O O . GLN A 1 102 ? -18.551 -0.864 20.953 1.00 80.25 102 GLN A O 1
ATOM 844 N N . GLU A 1 103 ? -20.720 -1.374 21.214 1.00 79.38 103 GLU A N 1
ATOM 845 C CA . GLU A 1 103 ? -20.971 -1.649 19.795 1.00 79.38 103 GLU A CA 1
ATOM 846 C C . GLU A 1 103 ? -20.658 -0.444 18.904 1.00 79.38 103 GLU A C 1
ATOM 848 O O . GLU A 1 103 ? -20.056 -0.587 17.842 1.00 79.38 103 GLU A O 1
ATOM 853 N N . LEU A 1 104 ? -21.015 0.766 19.347 1.00 73.06 104 LEU A N 1
ATOM 854 C CA . LEU A 1 104 ? -20.691 2.001 18.634 1.00 73.06 104 LEU A CA 1
ATOM 855 C C . LEU A 1 104 ? -19.171 2.207 18.572 1.00 73.06 104 LEU A C 1
ATOM 857 O O . LEU A 1 104 ? -18.626 2.587 17.539 1.00 73.06 104 LEU A O 1
ATOM 861 N N . GLN A 1 105 ? -18.466 1.932 19.669 1.00 77.50 105 GLN A N 1
ATOM 862 C CA . GLN A 1 105 ? -17.010 2.019 19.706 1.00 77.50 105 GLN A CA 1
ATOM 863 C C . GLN A 1 105 ? -16.349 0.986 18.783 1.00 77.50 105 GLN A C 1
ATOM 865 O O . GLN A 1 105 ? -15.387 1.333 18.101 1.00 77.50 105 GLN A O 1
ATOM 870 N N . GLU A 1 106 ? -16.877 -0.235 18.714 1.00 80.69 106 GLU A N 1
ATOM 871 C CA . GLU A 1 106 ? -16.419 -1.268 17.782 1.00 80.69 106 GLU A CA 1
ATOM 872 C C . GLU A 1 106 ? -16.673 -0.859 16.331 1.00 80.69 106 GLU A C 1
ATOM 874 O O . GLU A 1 106 ? -15.741 -0.877 15.532 1.00 80.69 106 GLU A O 1
ATOM 879 N N . LEU A 1 107 ? -17.879 -0.381 16.001 1.00 76.94 107 LEU A N 1
ATOM 880 C CA . LEU A 1 107 ? -18.216 0.140 14.671 1.00 76.94 107 LEU A CA 1
ATOM 881 C C . LEU A 1 107 ? -17.275 1.274 14.247 1.00 76.94 107 LEU A C 1
ATOM 883 O O . LEU A 1 107 ? -16.787 1.273 13.121 1.00 76.94 107 LEU A O 1
ATOM 887 N N . ARG A 1 108 ? -16.939 2.200 15.153 1.00 76.62 108 ARG A N 1
ATOM 888 C CA . ARG A 1 108 ? -15.945 3.260 14.886 1.00 76.62 108 ARG A CA 1
ATOM 889 C C . ARG A 1 108 ? -14.541 2.727 14.620 1.00 76.62 108 ARG A C 1
ATOM 891 O O . ARG A 1 108 ? -13.766 3.395 13.943 1.00 76.62 108 ARG A O 1
ATOM 898 N N . GLN A 1 109 ? -14.186 1.595 15.222 1.00 79.06 109 GLN A N 1
ATOM 899 C CA . GLN A 1 109 ? -12.880 0.961 15.054 1.00 79.06 109 GLN A CA 1
ATOM 900 C C . GLN A 1 109 ? -12.815 0.058 13.823 1.00 79.06 109 GLN A C 1
ATOM 902 O O . GLN A 1 109 ? -11.712 -0.312 13.414 1.00 79.06 109 GLN A O 1
ATOM 907 N N . THR A 1 110 ? -13.956 -0.276 13.212 1.00 77.81 110 THR A N 1
ATOM 908 C CA . THR A 1 110 ? -13.962 -1.044 11.967 1.00 77.81 110 THR A CA 1
ATOM 909 C C . THR A 1 110 ? -13.217 -0.296 10.865 1.00 77.81 110 THR A C 1
ATOM 911 O O . THR A 1 110 ? -13.353 0.917 10.681 1.00 77.81 110 THR A O 1
ATOM 914 N N . ARG A 1 111 ? -12.378 -1.029 10.131 1.00 79.00 111 ARG A N 1
ATOM 915 C CA . ARG A 1 111 ? -11.661 -0.485 8.979 1.00 79.00 111 ARG A CA 1
ATOM 916 C C . ARG A 1 111 ? -12.626 -0.383 7.811 1.00 79.00 111 ARG A C 1
ATOM 918 O O . ARG A 1 111 ? -13.172 -1.384 7.357 1.00 79.00 111 ARG A O 1
ATOM 925 N N . LEU A 1 112 ? -12.804 0.832 7.315 1.00 75.50 112 LEU A N 1
ATOM 926 C CA . LEU A 1 112 ? -13.585 1.083 6.115 1.00 75.50 112 LEU A CA 1
ATOM 927 C C . LEU A 1 112 ? -12.699 0.886 4.879 1.00 75.50 112 LEU A C 1
ATOM 929 O O . LEU A 1 112 ? -11.573 1.383 4.829 1.00 75.50 112 LEU A O 1
ATOM 933 N N . TYR A 1 113 ? -13.216 0.168 3.882 1.00 72.56 113 TYR A N 1
ATOM 934 C CA . TYR A 1 113 ? -12.540 -0.099 2.612 1.00 72.56 113 TYR A CA 1
ATOM 935 C C . TYR A 1 113 ? -13.362 0.455 1.450 1.00 72.56 113 TYR A C 1
ATOM 937 O O . TYR A 1 113 ? -14.579 0.294 1.420 1.00 72.56 113 TYR A O 1
ATOM 945 N N . GLY A 1 114 ? -12.689 1.088 0.489 1.00 73.62 114 GLY A N 1
ATOM 946 C CA . GLY A 1 114 ? -13.319 1.687 -0.687 1.00 73.62 114 GLY A CA 1
ATOM 947 C C . GLY A 1 114 ? -13.307 3.214 -0.676 1.00 73.62 114 GLY A C 1
ATOM 948 O O . GLY A 1 114 ? -12.609 3.850 0.116 1.00 73.62 114 GLY A O 1
ATOM 949 N N . ASP A 1 115 ? -14.061 3.791 -1.607 1.00 72.00 115 ASP A N 1
ATOM 950 C CA . ASP A 1 115 ? -14.157 5.236 -1.778 1.00 72.00 115 ASP A CA 1
ATOM 951 C C . ASP A 1 115 ? -15.237 5.818 -0.867 1.00 72.00 115 ASP A C 1
ATOM 953 O O . ASP A 1 115 ? -16.414 5.483 -0.994 1.00 72.00 115 ASP A O 1
ATOM 957 N N . PHE A 1 116 ? -14.848 6.749 0.000 1.00 75.31 116 PHE A N 1
ATOM 958 C CA . PHE A 1 116 ? -15.771 7.489 0.858 1.00 75.31 116 PHE A CA 1
ATOM 959 C C . PHE A 1 116 ? -15.609 8.986 0.631 1.00 75.31 116 PHE A C 1
ATOM 961 O O . PHE A 1 116 ? -14.505 9.497 0.409 1.00 75.31 116 PHE A O 1
ATOM 968 N N . LYS A 1 117 ? -16.710 9.735 0.721 1.00 76.38 117 LYS A N 1
ATOM 969 C CA . LYS A 1 117 ? -16.625 11.194 0.739 1.00 76.38 117 LYS A CA 1
ATOM 970 C C . LYS A 1 117 ? -16.055 11.602 2.090 1.00 76.38 117 LYS A C 1
ATOM 972 O O . LYS A 1 117 ? -16.603 11.259 3.131 1.00 76.38 117 LYS A O 1
ATOM 977 N N . LEU A 1 118 ? -14.982 12.395 2.075 1.00 75.81 118 LEU A N 1
ATOM 978 C CA . LEU A 1 118 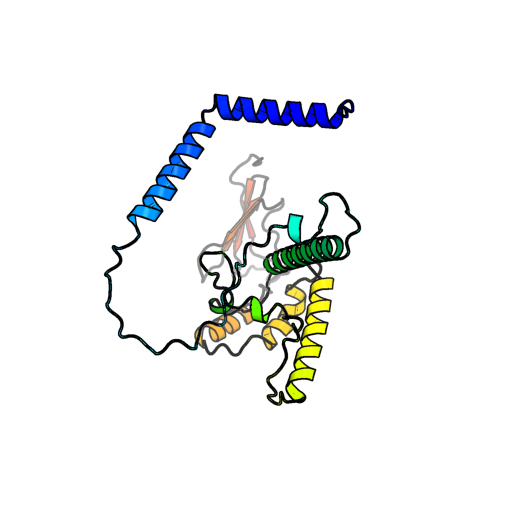? -14.377 12.931 3.300 1.00 75.81 118 LEU A CA 1
ATOM 979 C C . LEU A 1 118 ? -15.401 13.642 4.184 1.00 75.81 118 LEU A C 1
ATOM 981 O O . LEU A 1 118 ? -15.299 13.560 5.398 1.00 75.81 118 LEU A O 1
ATOM 985 N N . ILE A 1 119 ? -16.400 14.288 3.575 1.00 79.81 119 ILE A N 1
ATOM 986 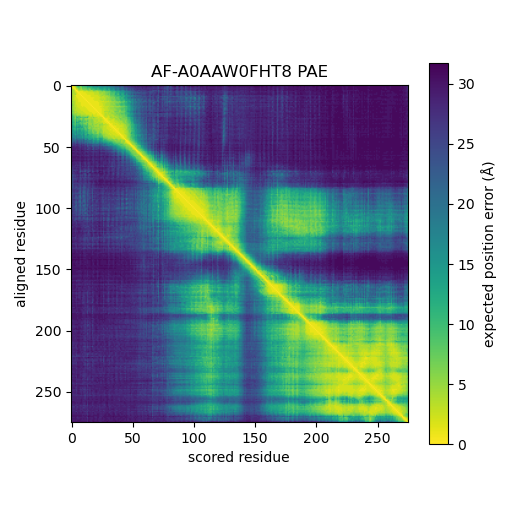C CA . ILE A 1 119 ? -17.481 14.984 4.277 1.00 79.81 119 ILE A CA 1
ATOM 987 C C . ILE A 1 119 ? -18.286 14.059 5.198 1.00 79.81 119 ILE A C 1
ATOM 989 O O . ILE A 1 119 ? -18.704 14.501 6.266 1.00 79.81 119 ILE A O 1
ATOM 993 N N . ASP A 1 120 ? -18.433 12.786 4.823 1.00 74.00 120 ASP A N 1
ATOM 994 C CA . ASP A 1 120 ? -19.157 11.780 5.602 1.00 74.00 120 ASP A CA 1
ATOM 995 C C . ASP A 1 120 ? -18.300 11.230 6.752 1.00 74.00 120 ASP A C 1
ATOM 997 O O . ASP A 1 120 ? -18.837 10.743 7.743 1.00 74.00 120 ASP A O 1
ATOM 1001 N N . LEU A 1 121 ? -16.973 11.375 6.654 1.00 75.50 121 LEU A N 1
ATOM 1002 C CA . LEU A 1 121 ? -15.992 10.991 7.673 1.00 75.50 121 LEU A CA 1
ATOM 1003 C C . LEU A 1 121 ? -15.616 12.142 8.620 1.00 75.50 121 LEU A C 1
ATOM 1005 O O . LEU A 1 121 ? -14.847 11.937 9.562 1.00 75.50 121 LEU A O 1
ATOM 1009 N N . VAL A 1 122 ? -16.118 13.360 8.386 1.00 81.38 122 VAL A N 1
ATOM 1010 C CA . VAL A 1 122 ? -15.798 14.506 9.244 1.00 81.38 122 VAL A CA 1
ATOM 1011 C C . VAL A 1 122 ? -16.402 14.299 10.629 1.00 81.38 122 VAL A C 1
ATOM 1013 O O . VAL A 1 122 ? -17.619 14.183 10.794 1.00 81.38 122 VAL A O 1
ATOM 1016 N N . THR A 1 123 ? -15.528 14.339 11.630 1.00 78.38 123 THR A N 1
ATOM 1017 C CA . THR A 1 123 ? -15.899 14.368 13.039 1.00 78.38 123 THR A CA 1
ATOM 1018 C C . THR A 1 123 ? -16.068 15.804 13.530 1.00 78.38 123 THR A C 1
ATOM 1020 O O . THR A 1 123 ? -15.380 16.735 13.102 1.00 78.38 123 THR A O 1
ATOM 1023 N N . ASP A 1 124 ? -17.001 15.997 14.451 1.00 78.69 124 ASP A N 1
ATOM 1024 C CA . ASP A 1 124 ? -17.114 17.218 15.234 1.00 78.69 124 ASP A CA 1
ATOM 1025 C C . ASP A 1 124 ? -15.985 17.302 16.272 1.00 78.69 124 ASP A C 1
ATOM 1027 O O . ASP A 1 124 ? -15.289 16.329 16.559 1.00 78.69 124 ASP A O 1
ATOM 1031 N N . LYS A 1 125 ? -15.824 18.468 16.916 1.00 76.62 125 LYS A N 1
ATOM 1032 C CA . LYS A 1 125 ? -14.803 18.699 17.965 1.00 76.62 125 LYS A CA 1
ATOM 1033 C C . LYS A 1 125 ? -14.882 17.719 19.147 1.00 76.62 125 LYS A C 1
ATOM 1035 O O . LYS A 1 125 ? -13.926 17.602 19.904 1.00 76.62 125 LYS A O 1
ATOM 1040 N N . LEU A 1 126 ? -16.023 17.050 19.313 1.00 76.25 126 LEU A N 1
ATOM 1041 C CA . LEU A 1 126 ? -16.280 16.038 20.340 1.00 76.25 126 LEU A CA 1
ATOM 1042 C C . LEU A 1 126 ? -15.962 14.609 19.866 1.00 76.25 126 LEU A C 1
ATOM 1044 O O . LEU A 1 126 ? -16.180 13.654 20.604 1.00 76.25 126 LEU A O 1
ATOM 1048 N N . GLY A 1 127 ? -15.462 14.455 18.639 1.00 71.44 127 GLY A N 1
ATOM 1049 C CA . GLY A 1 127 ? -15.105 13.178 18.034 1.00 71.44 127 GLY A CA 1
ATOM 1050 C C . GLY A 1 127 ? -16.259 12.454 17.344 1.00 71.44 127 GLY A C 1
ATOM 1051 O O . GLY A 1 127 ? -15.970 11.502 16.629 1.00 71.44 127 GLY A O 1
ATOM 1052 N N . ALA A 1 128 ? -17.512 12.904 17.509 1.00 75.88 128 ALA A N 1
ATOM 1053 C CA . ALA A 1 128 ? -18.716 12.346 16.880 1.00 75.88 128 ALA A CA 1
ATOM 1054 C C . ALA A 1 128 ? -18.749 12.589 15.357 1.00 75.88 128 ALA A C 1
ATOM 1056 O O . ALA A 1 128 ? -18.502 13.713 14.930 1.00 75.88 128 ALA A O 1
ATOM 1057 N N . LEU A 1 129 ? -19.051 11.581 14.532 1.00 71.19 129 LEU A N 1
ATOM 1058 C CA . LEU A 1 129 ? -19.375 11.774 13.117 1.00 71.19 129 LEU A CA 1
ATOM 1059 C C . LEU A 1 129 ? -20.712 12.516 13.007 1.00 71.19 129 LEU A C 1
ATOM 1061 O O . LEU A 1 129 ? -21.662 12.255 13.743 1.00 71.19 129 LEU A O 1
ATOM 1065 N N . LYS A 1 130 ? -20.811 13.431 12.046 1.00 68.12 130 LYS A N 1
ATOM 1066 C CA . LYS A 1 130 ? -22.019 14.257 11.866 1.00 68.12 130 LYS A CA 1
ATOM 1067 C C . LYS A 1 130 ? -23.276 13.459 11.501 1.00 68.12 130 LYS A C 1
ATOM 1069 O O . LYS A 1 130 ? -24.381 13.949 11.696 1.00 68.12 130 LYS A O 1
ATOM 1074 N N . ASN A 1 131 ? -23.100 12.245 10.978 1.00 66.06 131 ASN A N 1
ATOM 1075 C CA . ASN A 1 131 ? -24.168 11.379 10.479 1.00 66.06 131 ASN A CA 1
ATOM 1076 C C . ASN A 1 131 ? -24.266 10.035 11.241 1.00 66.06 131 ASN A C 1
ATOM 1078 O O . ASN A 1 131 ? -24.801 9.081 10.682 1.00 66.06 131 ASN A O 1
ATOM 1082 N N . GLU A 1 132 ? -23.767 9.926 12.486 1.00 66.19 132 GLU A N 1
ATOM 1083 C CA . GLU A 1 132 ? -23.846 8.666 13.276 1.00 66.19 132 GLU A CA 1
ATOM 1084 C C . GLU A 1 132 ? -25.278 8.132 13.388 1.00 66.19 132 GLU A C 1
ATOM 1086 O O . GLU A 1 132 ? -25.507 6.929 13.264 1.00 66.19 132 GLU A O 1
ATOM 1091 N N . ASP A 1 133 ? -26.241 9.043 13.528 1.00 66.56 133 ASP A N 1
ATOM 1092 C CA . ASP A 1 133 ? -27.666 8.739 13.673 1.00 66.56 133 ASP A CA 1
ATOM 1093 C C . ASP A 1 133 ? -28.290 8.058 12.442 1.00 66.56 133 ASP A C 1
ATOM 1095 O O . ASP A 1 133 ? -29.389 7.520 12.545 1.00 66.56 133 ASP A O 1
ATOM 1099 N N . LYS A 1 134 ? -27.629 8.096 11.275 1.00 63.19 134 LYS A N 1
ATOM 1100 C CA . LYS A 1 134 ? -28.108 7.434 10.048 1.00 63.19 134 LYS A CA 1
ATOM 1101 C C . LYS A 1 134 ? -27.627 5.991 9.921 1.00 63.19 134 LYS A C 1
ATOM 1103 O O . LYS A 1 134 ? -28.287 5.194 9.273 1.00 63.19 134 LYS A O 1
ATOM 1108 N N . VAL A 1 135 ? -26.469 5.676 10.499 1.00 61.19 135 VAL A N 1
ATOM 1109 C CA . VAL A 1 135 ? -25.856 4.336 10.435 1.00 61.19 135 VAL A CA 1
ATOM 1110 C C . VAL A 1 135 ? -26.389 3.455 11.560 1.00 61.19 135 VAL A C 1
ATOM 1112 O O . VAL A 1 135 ? -26.567 2.252 11.408 1.00 61.19 135 VAL A O 1
ATOM 1115 N N . ILE A 1 136 ? -26.665 4.065 12.708 1.00 60.78 136 ILE A N 1
ATOM 1116 C CA . ILE A 1 136 ? -27.266 3.387 13.843 1.00 60.78 136 ILE A CA 1
ATOM 1117 C C . ILE A 1 136 ? -28.771 3.525 13.669 1.00 60.78 136 ILE A C 1
ATOM 1119 O O . ILE A 1 136 ? -29.308 4.607 13.906 1.00 60.78 136 ILE A O 1
ATOM 1123 N N . LYS A 1 137 ? -29.466 2.442 13.294 1.00 54.53 137 LYS A N 1
ATOM 1124 C CA . LYS A 1 137 ? -30.929 2.403 13.392 1.00 54.53 137 LYS A CA 1
ATOM 1125 C C . LYS A 1 137 ? -31.328 2.956 14.764 1.00 54.53 137 LYS A C 1
ATOM 1127 O O . LYS A 1 137 ? -30.983 2.401 15.816 1.00 54.53 137 LYS A O 1
ATOM 1132 N N . LYS A 1 138 ? -32.080 4.058 14.778 1.00 48.47 138 LYS A N 1
ATOM 1133 C CA . LYS A 1 138 ? -33.030 4.267 15.864 1.00 48.47 138 LYS A CA 1
ATOM 1134 C C . LYS A 1 138 ? -34.024 3.134 15.699 1.00 48.47 138 LYS A C 1
ATOM 1136 O O . LYS A 1 138 ? -34.958 3.257 14.917 1.00 48.47 138 LYS A O 1
ATOM 1141 N N . GLU A 1 139 ? -33.798 2.019 16.391 1.00 42.72 139 GLU A N 1
ATOM 1142 C CA . GLU A 1 139 ? -34.920 1.172 16.767 1.00 42.72 139 GLU A CA 1
ATOM 1143 C C . GLU A 1 139 ? -35.979 2.119 17.298 1.00 42.72 139 GLU A C 1
ATOM 1145 O O . GLU A 1 139 ? -35.729 2.910 18.213 1.00 42.72 139 GLU A O 1
ATOM 1150 N N . SER A 1 140 ? -37.086 2.130 16.571 1.00 38.16 140 SER A N 1
ATOM 1151 C CA . SER A 1 140 ? -38.245 2.964 16.776 1.00 38.16 140 SER A CA 1
ATOM 1152 C C . SER A 1 140 ? -38.546 3.054 18.265 1.00 38.16 140 SER A C 1
ATOM 1154 O O . SER A 1 140 ? -39.183 2.174 18.847 1.00 38.16 140 SER A O 1
ATOM 1156 N N . VAL A 1 141 ? -38.138 4.159 18.881 1.00 32.16 141 VAL A N 1
ATOM 1157 C CA . VAL A 1 141 ? -38.909 4.686 19.988 1.00 32.16 141 VAL A CA 1
ATOM 1158 C C . VAL A 1 141 ? -40.227 5.069 19.330 1.00 32.16 141 VAL A C 1
ATOM 1160 O O . VAL A 1 141 ? -40.313 6.107 18.680 1.00 32.16 141 VAL A O 1
ATOM 1163 N N . LYS A 1 142 ? -41.215 4.171 19.425 1.00 36.34 142 LYS A N 1
ATOM 1164 C CA . LYS A 1 142 ? -42.627 4.482 19.216 1.00 36.34 142 LYS A CA 1
ATOM 1165 C C . LYS A 1 142 ? -42.980 5.579 20.220 1.00 36.34 142 LYS A C 1
ATOM 1167 O O . LYS A 1 142 ? -43.383 5.302 21.344 1.00 36.34 142 LYS A O 1
ATOM 1172 N N . LEU A 1 143 ? -42.711 6.820 19.845 1.00 31.92 143 LEU A N 1
ATOM 1173 C CA . LEU A 1 143 ? -43.421 7.976 20.348 1.00 31.92 143 LEU A CA 1
ATOM 1174 C C . LEU A 1 143 ? -44.437 8.286 19.262 1.00 31.92 143 LEU A C 1
ATOM 1176 O O . LEU A 1 143 ? -44.089 8.416 18.093 1.00 31.92 143 LEU A O 1
ATOM 1180 N N . GLU A 1 144 ? -45.686 8.212 19.684 1.00 37.03 144 GLU A N 1
ATOM 1181 C CA . GLU A 1 144 ? -46.886 8.228 18.870 1.00 37.03 144 GLU A CA 1
ATOM 1182 C C . GLU A 1 144 ? -46.966 9.463 17.958 1.00 37.03 144 GLU A C 1
ATOM 1184 O O . GLU A 1 144 ? -46.491 10.539 18.318 1.00 37.03 144 GLU A O 1
ATOM 1189 N N . GLU A 1 145 ? -47.625 9.243 16.815 1.00 40.00 145 GLU A N 1
ATOM 1190 C CA . GLU A 1 145 ? -48.179 10.224 15.870 1.00 40.00 145 GLU A CA 1
ATOM 1191 C C . GLU A 1 145 ? -47.179 11.026 15.017 1.00 40.00 145 GLU A C 1
ATOM 1193 O O . GLU A 1 145 ? -46.691 12.079 15.407 1.00 40.00 145 GLU A O 1
ATOM 1198 N N . ASP A 1 146 ? -46.938 10.531 13.797 1.00 30.44 146 ASP A N 1
ATOM 1199 C CA . ASP A 1 146 ? -47.173 11.302 12.565 1.00 30.44 146 ASP A CA 1
ATOM 1200 C C . ASP A 1 146 ? -47.162 10.341 11.359 1.00 30.44 146 ASP A C 1
ATOM 1202 O O . ASP A 1 146 ? -46.125 9.800 10.968 1.00 30.44 146 ASP A O 1
ATOM 1206 N N . GLU A 1 147 ? -48.340 10.090 10.778 1.00 37.62 147 GLU A N 1
ATOM 1207 C CA . GLU A 1 147 ? -48.475 9.346 9.523 1.00 37.62 147 GLU A CA 1
ATOM 1208 C C . GLU A 1 147 ? -47.941 10.182 8.354 1.00 37.62 147 GLU A C 1
ATOM 1210 O O . GLU A 1 147 ? -48.487 11.222 7.988 1.00 37.62 147 GLU A O 1
ATOM 1215 N N . SER A 1 148 ? -46.883 9.691 7.720 1.00 36.34 148 SER A N 1
ATOM 1216 C CA . SER A 1 148 ? -46.542 10.007 6.333 1.00 36.34 148 SER A CA 1
ATOM 1217 C C . SER A 1 148 ? -46.303 8.676 5.619 1.00 36.34 148 SER A C 1
ATOM 1219 O O . SER A 1 148 ? -45.570 7.851 6.164 1.00 36.34 148 SER A O 1
ATOM 1221 N N . PRO A 1 149 ? -46.894 8.423 4.437 1.00 38.25 149 PRO A N 1
ATOM 1222 C CA . PRO A 1 149 ? -46.762 7.133 3.778 1.00 38.25 149 PRO A CA 1
ATOM 1223 C C . PRO A 1 149 ? -45.350 7.014 3.195 1.00 38.25 149 PRO A C 1
ATOM 1225 O O . PRO A 1 149 ? -45.013 7.681 2.215 1.00 38.25 149 PRO A O 1
ATOM 1228 N N . VAL A 1 150 ? -44.515 6.188 3.824 1.00 37.00 150 VAL A N 1
ATOM 1229 C CA . VAL A 1 150 ? -43.262 5.702 3.235 1.00 37.00 150 VAL A CA 1
ATOM 1230 C C . VAL A 1 150 ? -43.644 4.617 2.227 1.00 37.00 150 VAL A C 1
ATOM 1232 O O . VAL A 1 150 ? -44.492 3.775 2.510 1.00 37.00 150 VAL A O 1
ATOM 1235 N N . LYS A 1 151 ? -43.111 4.708 1.008 1.00 36.88 151 LYS A N 1
ATOM 1236 C CA . LYS A 1 151 ? -43.420 3.783 -0.087 1.00 36.88 151 LYS A CA 1
ATOM 1237 C C . LYS A 1 151 ? -42.764 2.427 0.185 1.00 36.88 151 LYS A C 1
ATOM 1239 O O . LYS A 1 151 ? -41.595 2.383 0.545 1.00 36.88 151 LYS A O 1
ATOM 1244 N N . GLU A 1 152 ? -43.507 1.349 -0.050 1.00 38.91 152 GLU A N 1
ATOM 1245 C CA . GLU A 1 152 ? -43.100 -0.048 0.193 1.00 38.91 152 GLU A CA 1
ATOM 1246 C C . GLU A 1 152 ? -41.824 -0.466 -0.576 1.00 38.91 152 GLU A C 1
ATOM 1248 O O . GLU A 1 152 ? -41.095 -1.339 -0.120 1.00 38.91 152 GLU A O 1
ATOM 1253 N N . GLU A 1 153 ? -41.495 0.202 -1.689 1.00 35.72 153 GLU A N 1
ATOM 1254 C CA . GLU A 1 153 ? -40.273 -0.059 -2.474 1.00 35.72 153 GLU A CA 1
ATOM 1255 C C . GLU A 1 153 ? -38.977 0.309 -1.723 1.00 35.72 153 GLU A C 1
ATOM 1257 O O . GLU A 1 153 ? -37.950 -0.338 -1.918 1.00 35.72 153 GLU A O 1
ATOM 1262 N N . ASP A 1 154 ? -39.018 1.305 -0.829 1.00 37.09 154 ASP A N 1
ATOM 1263 C CA . ASP A 1 154 ? -37.836 1.751 -0.082 1.00 37.09 154 ASP A CA 1
ATOM 1264 C C . ASP A 1 154 ? -37.526 0.824 1.118 1.00 37.09 154 ASP A C 1
ATOM 1266 O O . ASP A 1 154 ? -36.388 0.774 1.583 1.00 37.09 154 ASP A O 1
ATOM 1270 N N . GLU A 1 155 ? -38.503 0.066 1.636 1.00 40.62 155 GLU A N 1
ATOM 1271 C CA . GLU A 1 155 ? -38.299 -0.828 2.791 1.00 40.62 155 GLU A CA 1
ATOM 1272 C C . GLU A 1 155 ? -37.583 -2.136 2.413 1.00 40.62 155 GLU A C 1
ATOM 1274 O O . GLU A 1 155 ? -36.743 -2.629 3.177 1.00 40.62 155 GLU A O 1
ATOM 1279 N N . GLU A 1 156 ? -37.862 -2.683 1.225 1.00 38.94 156 GLU A N 1
ATOM 1280 C CA . GLU A 1 156 ? -37.233 -3.921 0.753 1.00 38.94 156 GLU A CA 1
ATOM 1281 C C . GLU A 1 156 ? -35.737 -3.726 0.446 1.00 38.94 156 GLU A C 1
ATOM 1283 O O . GLU A 1 156 ? -34.919 -4.558 0.845 1.00 38.94 156 GLU A O 1
ATOM 1288 N N . GLU A 1 157 ? -35.334 -2.613 -0.181 1.00 43.38 157 GLU A N 1
ATOM 1289 C CA . GLU A 1 157 ? -33.913 -2.323 -0.442 1.00 43.38 157 GLU A CA 1
ATOM 1290 C C . GLU A 1 157 ? -33.103 -2.141 0.855 1.00 43.38 157 GLU A C 1
ATOM 1292 O O . GLU A 1 157 ? -31.990 -2.662 0.964 1.00 43.38 157 GLU A O 1
ATOM 1297 N N . ILE A 1 158 ? -33.680 -1.495 1.877 1.00 41.34 158 ILE A N 1
ATOM 1298 C CA . ILE A 1 158 ? -33.021 -1.287 3.178 1.00 41.34 158 ILE A 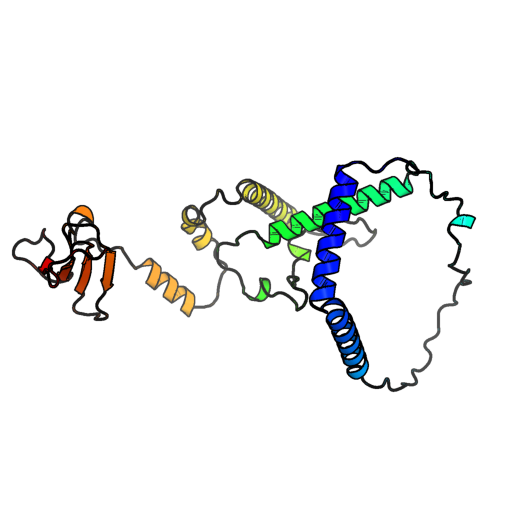CA 1
ATOM 1299 C C . ILE A 1 158 ? -32.823 -2.618 3.924 1.00 41.34 158 ILE A C 1
ATOM 1301 O O . ILE A 1 158 ? -31.767 -2.834 4.523 1.00 41.34 158 ILE A O 1
ATOM 1305 N N . SER A 1 159 ? -33.797 -3.535 3.864 1.00 52.06 159 SER A N 1
ATOM 1306 C CA . SER A 1 159 ? -33.686 -4.851 4.516 1.00 52.06 159 SER A CA 1
ATOM 1307 C C . SER A 1 159 ? -32.551 -5.715 3.951 1.00 52.06 159 SER A C 1
ATOM 1309 O O . SER A 1 159 ? -31.835 -6.370 4.711 1.00 52.06 159 SER A O 1
ATOM 1311 N N . ASN A 1 160 ? -32.334 -5.661 2.634 1.00 50.00 160 ASN A N 1
ATOM 1312 C CA . ASN A 1 160 ? -31.273 -6.411 1.964 1.00 50.00 160 ASN A CA 1
ATOM 1313 C C . ASN A 1 160 ? -29.882 -5.864 2.329 1.00 50.00 160 ASN A C 1
ATOM 1315 O O . ASN A 1 160 ? -28.942 -6.633 2.549 1.00 50.00 160 ASN A O 1
ATOM 1319 N N . ASP A 1 161 ? -29.748 -4.540 2.447 1.00 53.72 161 ASP A N 1
ATOM 1320 C CA . ASP A 1 161 ? -28.508 -3.902 2.896 1.00 53.72 161 ASP A CA 1
ATOM 1321 C C . ASP A 1 161 ? -28.175 -4.260 4.358 1.00 53.72 161 ASP A C 1
ATOM 1323 O O . ASP A 1 161 ? -27.005 -4.468 4.694 1.00 53.72 161 ASP A O 1
ATOM 1327 N N . ASP A 1 162 ? -29.180 -4.418 5.223 1.00 62.31 162 ASP A N 1
ATOM 1328 C CA . ASP A 1 162 ? -28.980 -4.830 6.617 1.00 62.31 162 ASP A CA 1
ATOM 1329 C C . ASP A 1 162 ? -28.457 -6.267 6.753 1.00 62.31 162 ASP A C 1
ATOM 1331 O O . ASP A 1 162 ? -27.583 -6.525 7.587 1.00 62.31 162 ASP A O 1
ATOM 1335 N N . GLU A 1 163 ? -28.946 -7.205 5.939 1.00 64.56 163 GLU A N 1
ATOM 1336 C CA . GLU A 1 163 ? -28.449 -8.588 5.932 1.00 64.56 163 GLU A CA 1
ATOM 1337 C C . GLU A 1 163 ? -26.984 -8.652 5.483 1.00 64.56 163 GLU A C 1
ATOM 1339 O O . GLU A 1 163 ? -26.157 -9.323 6.112 1.00 64.56 163 GLU A O 1
ATOM 1344 N N . VAL A 1 164 ? -26.626 -7.890 4.446 1.00 67.75 164 VAL A N 1
ATOM 1345 C CA . VAL A 1 164 ? -25.243 -7.785 3.958 1.00 67.75 164 VAL A CA 1
ATOM 1346 C C . VAL A 1 164 ? -24.333 -7.150 5.012 1.00 67.75 164 VAL A C 1
ATOM 1348 O O . VAL A 1 164 ? -23.212 -7.621 5.216 1.00 67.75 164 VAL A O 1
ATOM 1351 N N . LEU A 1 165 ? -24.800 -6.121 5.724 1.00 64.69 165 LEU A N 1
ATOM 1352 C CA . LEU A 1 165 ? -24.051 -5.487 6.813 1.00 64.69 165 LEU A CA 1
ATOM 1353 C C . LEU A 1 165 ? -23.849 -6.431 8.005 1.00 64.69 165 LEU A C 1
ATOM 1355 O O . LEU A 1 165 ? -22.765 -6.454 8.594 1.00 64.69 165 LEU A O 1
ATOM 1359 N N . GLN A 1 166 ? -24.850 -7.244 8.348 1.00 68.12 166 GLN A N 1
ATOM 1360 C CA . GLN A 1 166 ? -24.726 -8.266 9.391 1.00 68.12 166 GLN A CA 1
ATOM 1361 C C . GLN A 1 166 ? -23.740 -9.367 8.989 1.00 68.12 166 GLN A C 1
ATOM 1363 O O . GLN A 1 166 ? -22.888 -9.746 9.797 1.00 68.12 166 GLN A O 1
ATOM 1368 N N . LEU A 1 167 ? -23.793 -9.821 7.734 1.00 70.31 167 LEU A N 1
ATOM 1369 C CA . LEU A 1 167 ? -22.833 -10.771 7.175 1.00 70.31 167 LEU A CA 1
ATOM 1370 C C . LEU A 1 167 ? -21.408 -10.192 7.216 1.00 70.31 167 LEU A C 1
ATOM 1372 O O . LEU A 1 167 ? -20.479 -10.843 7.694 1.00 70.31 167 LEU A O 1
ATOM 1376 N N . LEU A 1 168 ? -21.230 -8.933 6.804 1.00 68.25 168 LEU A N 1
ATOM 1377 C CA . LEU A 1 168 ? -19.944 -8.232 6.841 1.00 68.25 168 LEU A CA 1
ATOM 1378 C C . LEU A 1 168 ? -19.407 -8.104 8.279 1.00 68.25 168 LEU A C 1
ATOM 1380 O O . LEU A 1 168 ? -18.223 -8.351 8.520 1.00 68.25 168 LEU A O 1
ATOM 1384 N N . LYS A 1 169 ? -20.276 -7.787 9.250 1.00 69.38 169 LYS A N 1
ATOM 1385 C CA . LYS A 1 169 ? -19.928 -7.717 10.681 1.00 69.38 169 LYS A CA 1
ATOM 1386 C C . LYS A 1 169 ? -19.489 -9.082 11.226 1.00 69.38 169 LYS A C 1
ATOM 1388 O O . LYS A 1 169 ? -18.546 -9.145 12.011 1.00 69.38 169 LYS A O 1
ATOM 1393 N N . GLN A 1 170 ? -20.117 -10.176 10.788 1.00 74.62 170 GLN A N 1
ATOM 1394 C CA . GLN A 1 170 ? -19.722 -11.546 11.151 1.00 74.62 170 GLN A CA 1
ATOM 1395 C C . GLN A 1 170 ? -18.389 -11.970 10.512 1.00 74.62 170 GLN A C 1
ATOM 1397 O O . GLN A 1 170 ? -17.574 -12.671 11.135 1.00 74.62 170 GLN A O 1
ATOM 1402 N N . LEU A 1 171 ? -18.134 -11.536 9.274 1.00 75.31 171 LEU A N 1
ATOM 1403 C CA . LEU A 1 171 ? -16.860 -11.775 8.600 1.00 75.31 171 LEU A CA 1
ATOM 1404 C C . LEU A 1 171 ? -15.724 -11.015 9.309 1.00 75.31 171 LEU A C 1
ATOM 1406 O O . LEU A 1 171 ? -14.679 -11.622 9.575 1.00 75.31 171 LEU A O 1
ATOM 1410 N N . GLY A 1 172 ? -15.959 -9.772 9.747 1.00 70.31 172 GLY A N 1
ATOM 1411 C CA . GLY A 1 172 ? -15.008 -8.980 10.541 1.00 70.31 172 GLY A CA 1
ATOM 1412 C C . GLY A 1 172 ? -13.635 -8.877 9.864 1.00 70.31 172 GLY A C 1
ATOM 1413 O O . GLY A 1 172 ? -13.547 -8.866 8.648 1.00 70.31 172 GLY A O 1
ATOM 1414 N N . ASP A 1 173 ? -12.533 -8.915 10.611 1.00 67.44 173 ASP A N 1
ATOM 1415 C CA . ASP A 1 173 ? -11.169 -8.836 10.041 1.00 67.44 173 ASP A CA 1
ATOM 1416 C C . ASP A 1 173 ? -10.746 -10.039 9.163 1.00 67.44 173 ASP A C 1
ATOM 1418 O O . ASP A 1 173 ? -9.621 -10.082 8.664 1.00 67.44 173 ASP A O 1
ATOM 1422 N N . LYS A 1 174 ? -11.612 -11.047 8.978 1.00 71.69 174 LYS A N 1
ATOM 1423 C CA . LYS A 1 174 ? -11.306 -12.249 8.181 1.00 71.69 174 LYS A CA 1
ATOM 1424 C C . LYS A 1 174 ? -11.555 -12.056 6.685 1.00 71.69 174 LYS A C 1
ATOM 1426 O O . LYS A 1 174 ? -11.228 -12.956 5.915 1.00 71.69 174 LYS A O 1
ATOM 1431 N N . PHE A 1 175 ? -12.144 -10.933 6.269 1.00 71.62 175 PHE A N 1
ATOM 1432 C CA . PHE A 1 175 ? -12.279 -10.613 4.850 1.00 71.62 175 PHE A CA 1
ATOM 1433 C C . PHE A 1 175 ? -11.076 -9.789 4.379 1.00 71.62 175 PHE A C 1
ATOM 1435 O O . PHE A 1 175 ? -10.688 -8.798 4.997 1.00 71.62 175 PHE A O 1
ATOM 1442 N N . SER A 1 176 ? -10.480 -10.193 3.258 1.00 74.12 176 SER A N 1
ATOM 1443 C CA . SER A 1 176 ? -9.492 -9.375 2.560 1.00 74.12 176 SER A CA 1
ATOM 1444 C C . SER A 1 176 ? -10.218 -8.462 1.584 1.00 74.12 176 SER A C 1
ATOM 1446 O O . SER A 1 176 ? -10.912 -8.924 0.682 1.00 74.12 176 SER A O 1
ATOM 1448 N N . ALA A 1 177 ? -10.023 -7.152 1.715 1.00 68.50 177 ALA A N 1
ATOM 1449 C CA . ALA A 1 177 ? -10.565 -6.188 0.758 1.00 68.50 177 ALA A CA 1
ATOM 1450 C C . ALA A 1 177 ? -10.004 -6.369 -0.669 1.00 68.50 177 ALA A C 1
ATOM 1452 O O . ALA A 1 177 ? -10.597 -5.873 -1.625 1.00 68.50 177 ALA A O 1
ATOM 1453 N N . GLY A 1 178 ? -8.880 -7.083 -0.819 1.00 72.69 178 GLY A N 1
ATOM 1454 C CA . GLY A 1 178 ? -8.289 -7.394 -2.122 1.00 72.69 178 GLY A CA 1
ATOM 1455 C C . GLY A 1 178 ? -9.168 -8.308 -2.976 1.00 72.69 178 GLY A C 1
ATOM 1456 O O . GLY A 1 178 ? -9.282 -8.082 -4.178 1.00 72.69 178 GLY A O 1
ATOM 1457 N N . ASP A 1 179 ? -9.862 -9.265 -2.354 1.00 77.75 179 ASP A N 1
ATOM 1458 C CA . ASP A 1 179 ? -10.679 -10.260 -3.066 1.00 77.75 179 ASP A CA 1
ATOM 1459 C C . ASP A 1 179 ? -11.942 -9.631 -3.679 1.00 77.75 179 ASP A C 1
ATOM 1461 O O . ASP A 1 179 ? -12.486 -10.117 -4.669 1.00 77.75 179 ASP A O 1
ATOM 1465 N N . PHE A 1 180 ? -12.377 -8.494 -3.130 1.00 77.06 180 PHE A N 1
ATOM 1466 C CA . PHE A 1 180 ? -13.558 -7.752 -3.571 1.00 77.06 180 PHE A CA 1
ATOM 1467 C C . PHE A 1 180 ? -13.218 -6.517 -4.415 1.00 77.06 180 PHE A C 1
ATOM 1469 O O . PHE A 1 180 ? -14.112 -5.724 -4.714 1.00 77.06 180 PHE A O 1
ATOM 1476 N N . TYR A 1 181 ? -11.957 -6.339 -4.829 1.00 77.94 181 TYR A N 1
ATOM 1477 C CA . TYR A 1 181 ? -11.511 -5.144 -5.554 1.00 77.94 181 TYR A CA 1
ATOM 1478 C C . TYR A 1 181 ? -12.364 -4.849 -6.798 1.00 77.94 181 TYR A C 1
ATOM 1480 O O . TYR A 1 181 ? -12.803 -3.717 -6.992 1.00 77.94 181 TYR A O 1
ATOM 1488 N N . GLU A 1 182 ? -12.669 -5.866 -7.608 1.00 79.81 182 GLU A N 1
ATOM 1489 C CA . GLU A 1 182 ? -13.508 -5.703 -8.803 1.00 79.81 182 GLU A CA 1
ATOM 1490 C C . GLU A 1 182 ? -14.933 -5.241 -8.482 1.00 79.81 182 GLU A C 1
ATOM 1492 O O . GLU A 1 182 ? -15.507 -4.426 -9.206 1.00 79.81 182 GLU A O 1
ATOM 1497 N N . ILE A 1 183 ? -15.507 -5.759 -7.396 1.00 79.62 183 ILE A N 1
ATOM 1498 C CA . ILE A 1 183 ? -16.868 -5.434 -6.965 1.00 79.62 183 ILE A CA 1
ATOM 1499 C C . ILE A 1 183 ? -16.905 -4.001 -6.427 1.00 79.62 183 ILE A C 1
ATOM 1501 O O . ILE A 1 183 ? -17.760 -3.216 -6.833 1.00 79.62 183 ILE A O 1
ATOM 1505 N N . ILE A 1 184 ? -15.932 -3.629 -5.590 1.00 76.50 184 ILE A N 1
ATOM 1506 C CA . ILE A 1 184 ? -15.778 -2.266 -5.061 1.00 76.50 184 ILE A CA 1
ATOM 1507 C C . ILE A 1 184 ? -15.569 -1.270 -6.209 1.00 76.50 184 ILE A C 1
ATOM 1509 O O . ILE A 1 184 ? -16.179 -0.204 -6.219 1.00 76.50 184 ILE A O 1
ATOM 1513 N N . LYS A 1 185 ? -14.765 -1.633 -7.214 1.00 74.00 185 LYS A N 1
ATOM 1514 C CA . LYS A 1 185 ? -14.519 -0.815 -8.407 1.00 74.00 185 LYS A CA 1
ATOM 1515 C C . LYS A 1 185 ? -15.779 -0.591 -9.244 1.00 74.00 185 LYS A C 1
ATOM 1517 O O . LYS A 1 185 ? -15.971 0.507 -9.750 1.00 74.00 185 LYS A O 1
ATOM 1522 N N . LYS A 1 186 ? -16.635 -1.606 -9.401 1.00 75.62 186 LYS A N 1
ATOM 1523 C CA . LYS A 1 186 ? -17.907 -1.481 -10.140 1.00 75.62 186 LYS A CA 1
ATOM 1524 C C . LYS A 1 186 ? -18.960 -0.693 -9.359 1.00 75.62 186 LYS A C 1
ATOM 1526 O O . LYS A 1 186 ? -19.738 0.025 -9.972 1.00 75.62 186 LYS A O 1
ATOM 1531 N N . LYS A 1 187 ? -18.974 -0.820 -8.026 1.00 70.56 187 LYS A N 1
ATOM 1532 C CA . LYS A 1 187 ? -19.912 -0.122 -7.130 1.00 70.56 187 LYS A CA 1
ATOM 1533 C C . LYS A 1 187 ? -19.455 1.295 -6.764 1.00 70.56 187 LYS A C 1
ATOM 1535 O O . LYS A 1 187 ? -20.230 2.027 -6.154 1.00 70.56 187 LYS A O 1
ATOM 1540 N N . SER A 1 188 ? -18.217 1.689 -7.089 1.00 63.19 188 SER A N 1
ATOM 1541 C CA . SER A 1 188 ? -17.692 3.005 -6.719 1.00 63.19 188 SER A CA 1
ATOM 1542 C C . SER A 1 188 ? -18.640 4.093 -7.218 1.00 63.19 188 SER A C 1
ATOM 1544 O O . SER A 1 188 ? -18.919 4.164 -8.412 1.00 63.19 188 SER A O 1
ATOM 1546 N N . ILE A 1 189 ? -19.125 4.895 -6.271 1.00 60.78 189 ILE A N 1
ATOM 1547 C CA . ILE A 1 189 ? -20.031 6.035 -6.440 1.00 60.78 189 ILE A CA 1
ATOM 1548 C C . ILE A 1 189 ? -19.640 6.840 -7.688 1.00 60.78 189 ILE A C 1
ATOM 1550 O O . ILE A 1 189 ? -18.446 7.025 -7.928 1.00 60.78 189 ILE A O 1
ATOM 1554 N N . ASP A 1 190 ? -20.618 7.361 -8.439 1.00 63.19 190 ASP A N 1
ATOM 1555 C CA . ASP A 1 190 ? -20.402 8.277 -9.568 1.00 63.19 190 ASP A CA 1
ATOM 1556 C C . ASP A 1 190 ? -19.685 9.561 -9.105 1.00 63.19 190 ASP A C 1
ATOM 1558 O O . ASP A 1 190 ? -20.276 10.615 -8.851 1.00 63.19 190 ASP A O 1
ATOM 1562 N N . TYR A 1 191 ? -18.368 9.481 -8.942 1.00 61.16 191 TYR A N 1
ATOM 1563 C CA . TYR A 1 191 ? -17.520 10.633 -8.717 1.00 61.16 191 TYR A CA 1
ATOM 1564 C C . TYR A 1 191 ? -17.387 11.365 -10.049 1.00 61.16 191 TYR A C 1
ATOM 1566 O O . TYR A 1 191 ? -16.717 10.905 -10.970 1.00 61.16 191 TYR A O 1
ATOM 1574 N N . ASN A 1 192 ? -17.967 12.562 -10.127 1.00 67.75 192 ASN A N 1
ATOM 1575 C CA . ASN A 1 192 ? -17.830 13.466 -11.275 1.00 67.75 192 ASN A CA 1
ATOM 1576 C C . ASN A 1 192 ? -16.407 14.048 -11.452 1.00 67.75 192 ASN A C 1
ATOM 1578 O O . ASN A 1 192 ? -16.215 15.010 -12.200 1.00 67.75 192 ASN A O 1
ATOM 1582 N N . ASP A 1 193 ? -15.393 13.488 -10.785 1.00 79.69 193 ASP A N 1
ATOM 1583 C CA . ASP A 1 193 ? -14.009 13.929 -10.920 1.00 79.69 193 ASP A CA 1
ATOM 1584 C C . ASP A 1 193 ? -13.315 13.209 -12.087 1.00 79.69 193 ASP A C 1
ATOM 1586 O O . ASP A 1 193 ? -12.782 12.099 -11.977 1.00 79.69 193 ASP A O 1
ATOM 1590 N N . LYS A 1 194 ? -13.308 13.887 -13.238 1.00 83.88 194 LYS A N 1
ATOM 1591 C CA . LYS A 1 194 ? -12.654 13.423 -14.469 1.00 83.88 194 LYS A CA 1
ATOM 1592 C C . LYS A 1 194 ? -11.152 13.166 -14.283 1.00 83.88 194 LYS A C 1
ATOM 1594 O O . LYS A 1 194 ? -10.602 12.301 -14.971 1.00 83.88 194 LYS A O 1
ATOM 1599 N N . VAL A 1 195 ? -10.480 13.889 -13.381 1.00 85.81 195 VAL A N 1
ATOM 1600 C CA . VAL A 1 195 ? -9.036 13.739 -13.135 1.00 85.81 195 VAL A CA 1
ATOM 1601 C C . VAL A 1 195 ? -8.762 12.416 -12.427 1.00 85.81 195 VAL A C 1
ATOM 1603 O O . VAL A 1 195 ? -7.919 11.638 -12.878 1.00 85.81 195 VAL A O 1
ATOM 1606 N N . LEU A 1 196 ? -9.524 12.122 -11.371 1.00 80.94 196 LEU A N 1
ATOM 1607 C CA . LEU A 1 196 ? -9.427 10.872 -10.619 1.00 80.94 196 LEU A CA 1
ATOM 1608 C C . LEU A 1 196 ? -9.710 9.656 -11.511 1.00 80.94 196 LEU A C 1
ATOM 1610 O O . LEU A 1 196 ? -8.948 8.689 -11.505 1.00 80.94 196 LEU A O 1
ATOM 1614 N N . ALA A 1 197 ? -10.765 9.728 -12.326 1.00 82.31 197 ALA A N 1
ATOM 1615 C CA . ALA A 1 197 ? -11.124 8.659 -13.255 1.00 82.31 197 ALA A CA 1
ATOM 1616 C C . ALA A 1 197 ? -10.015 8.392 -14.287 1.00 82.31 197 ALA A C 1
ATOM 1618 O O . ALA A 1 197 ? -9.720 7.240 -14.604 1.00 82.31 197 ALA A O 1
ATOM 1619 N N . SER A 1 198 ? -9.364 9.449 -14.782 1.00 88.38 198 SER A N 1
ATOM 1620 C CA . SER A 1 198 ? -8.229 9.325 -15.705 1.00 88.38 198 SER A CA 1
ATOM 1621 C C . SER A 1 198 ? -7.031 8.652 -15.030 1.00 88.38 198 SER A C 1
ATOM 1623 O O . SER A 1 198 ? -6.450 7.728 -15.593 1.00 88.38 198 SER A O 1
ATOM 1625 N N . LYS A 1 199 ? -6.713 9.035 -13.786 1.00 89.69 199 LYS A N 1
ATOM 1626 C CA . LYS A 1 199 ? -5.624 8.421 -13.012 1.00 89.69 199 LYS A CA 1
ATOM 1627 C C . LYS A 1 199 ? -5.885 6.955 -12.684 1.00 89.69 199 LYS A C 1
ATOM 1629 O O . LYS A 1 199 ? -4.967 6.153 -12.789 1.00 89.69 199 LYS A O 1
ATOM 1634 N N . ARG A 1 200 ? -7.123 6.581 -12.350 1.00 83.25 200 ARG A N 1
ATOM 1635 C CA . ARG A 1 200 ? -7.500 5.171 -12.147 1.00 83.25 200 ARG A CA 1
ATOM 1636 C C . ARG A 1 200 ? -7.243 4.338 -13.393 1.00 83.25 200 ARG A C 1
ATOM 1638 O O . ARG A 1 200 ? -6.593 3.309 -13.292 1.00 83.25 200 ARG A O 1
ATOM 1645 N N . LYS A 1 201 ? -7.648 4.836 -14.565 1.00 87.25 201 LYS A N 1
ATOM 1646 C CA . LYS A 1 201 ? -7.362 4.176 -15.847 1.00 87.25 201 LYS A CA 1
ATOM 1647 C C . LYS A 1 201 ? -5.861 4.060 -16.117 1.00 87.25 201 LYS A C 1
ATOM 1649 O O . LYS A 1 201 ? -5.415 3.023 -16.589 1.00 87.25 201 LYS A O 1
ATOM 1654 N N . GLU A 1 202 ? -5.079 5.101 -15.819 1.00 91.69 202 GLU A N 1
ATOM 1655 C CA . GLU A 1 202 ? -3.613 5.039 -15.925 1.00 91.69 202 GLU A CA 1
ATOM 1656 C C . GLU A 1 202 ? -3.025 3.947 -15.016 1.00 91.69 202 GLU A C 1
ATOM 1658 O O . GLU A 1 202 ? -2.206 3.163 -15.484 1.00 91.69 202 GLU A O 1
ATOM 1663 N N . PHE A 1 203 ? -3.464 3.863 -13.754 1.00 87.88 203 PHE A N 1
ATOM 1664 C CA . PHE A 1 203 ? -3.019 2.834 -12.806 1.00 87.88 203 PHE A CA 1
ATOM 1665 C C . PHE A 1 203 ? -3.456 1.423 -13.208 1.00 87.88 203 PHE A C 1
ATOM 1667 O O . PHE A 1 203 ? -2.653 0.502 -13.123 1.00 87.88 203 PHE A O 1
ATOM 1674 N N . ASP A 1 204 ? -4.690 1.259 -13.682 1.00 85.12 204 ASP A N 1
ATOM 1675 C CA . ASP A 1 204 ? -5.225 -0.025 -14.149 1.00 85.12 204 ASP A CA 1
ATOM 1676 C C . ASP A 1 204 ? -4.456 -0.573 -15.360 1.00 85.12 204 ASP A C 1
ATOM 1678 O O . ASP A 1 204 ? -4.350 -1.783 -15.547 1.00 85.12 204 ASP A O 1
ATOM 1682 N N . ASN A 1 205 ? -3.924 0.320 -16.196 1.00 90.25 205 ASN A N 1
ATOM 1683 C CA . ASN A 1 205 ? -3.139 -0.054 -17.367 1.00 90.25 205 ASN A CA 1
ATOM 1684 C C . ASN A 1 205 ? -1.696 -0.457 -17.022 1.00 90.25 205 ASN A C 1
ATOM 1686 O O . ASN A 1 205 ? -0.989 -0.967 -17.895 1.00 90.25 205 ASN A O 1
ATOM 1690 N N . LEU A 1 206 ? -1.230 -0.221 -15.789 1.00 89.44 206 LEU A N 1
ATOM 1691 C CA . LEU A 1 206 ? 0.098 -0.652 -15.364 1.00 89.44 206 LEU A CA 1
ATOM 1692 C C . LEU A 1 206 ? 0.104 -2.168 -15.185 1.00 89.44 206 LEU A C 1
ATOM 1694 O O . LEU A 1 206 ? -0.645 -2.728 -14.391 1.00 89.44 206 LEU A O 1
ATOM 1698 N N . LYS A 1 207 ? 1.000 -2.829 -15.913 1.00 86.56 207 LYS A N 1
ATOM 1699 C CA . LYS A 1 207 ? 1.244 -4.263 -15.788 1.00 86.56 207 LYS A CA 1
ATOM 1700 C C . LYS A 1 207 ? 2.578 -4.513 -15.111 1.00 86.56 207 LYS A C 1
ATOM 1702 O O . LYS A 1 207 ? 3.496 -3.691 -15.189 1.00 86.56 207 LYS A O 1
ATOM 1707 N N . VAL A 1 208 ? 2.678 -5.667 -14.458 1.00 86.44 208 VAL A N 1
ATOM 1708 C CA . VAL A 1 208 ? 3.961 -6.179 -13.977 1.00 86.44 208 VAL A CA 1
ATOM 1709 C C . VAL A 1 208 ? 4.880 -6.378 -15.184 1.00 86.44 208 VAL A C 1
ATOM 1711 O O . VAL A 1 208 ? 4.429 -6.613 -16.301 1.00 86.44 208 VAL A O 1
ATOM 1714 N N . PHE A 1 209 ? 6.180 -6.207 -14.982 1.00 83.31 209 PHE A N 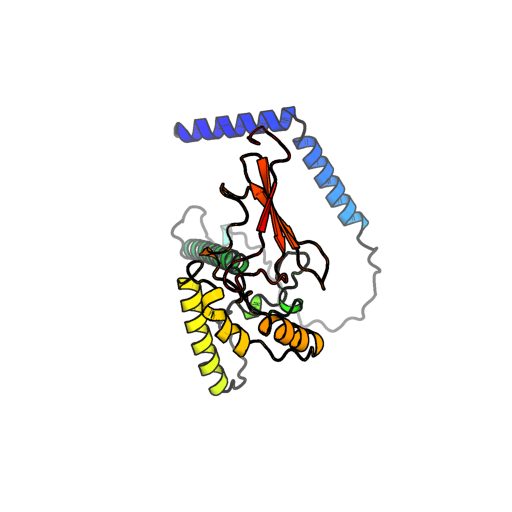1
ATOM 1715 C CA . PHE A 1 209 ? 7.161 -6.396 -16.040 1.00 83.31 209 PHE A CA 1
ATOM 1716 C C . PHE A 1 209 ? 7.228 -7.879 -16.452 1.00 83.31 209 PHE A C 1
ATOM 1718 O O . PHE A 1 209 ? 7.634 -8.713 -15.653 1.00 83.31 209 PHE A O 1
ATOM 1725 N N . GLU A 1 210 ? 6.833 -8.190 -17.690 1.00 84.94 210 GLU A N 1
ATOM 1726 C CA . GLU A 1 210 ? 6.655 -9.567 -18.200 1.00 84.94 210 GLU A CA 1
ATOM 1727 C C . GLU A 1 210 ? 7.855 -10.110 -19.001 1.00 84.94 210 GLU A C 1
ATOM 1729 O O . GLU A 1 210 ? 7.805 -11.226 -19.504 1.00 84.94 210 GLU A O 1
ATOM 1734 N N . ARG A 1 211 ? 8.937 -9.336 -19.175 1.00 85.50 211 ARG A N 1
ATOM 1735 C CA . ARG A 1 211 ? 10.025 -9.717 -20.099 1.00 85.50 211 ARG A CA 1
ATOM 1736 C C . ARG A 1 211 ? 10.789 -10.972 -19.663 1.00 85.50 211 ARG A C 1
ATOM 1738 O O . ARG A 1 211 ? 11.241 -11.717 -20.522 1.00 85.50 211 ARG A O 1
ATOM 1745 N N . PHE A 1 212 ? 10.965 -11.164 -18.359 1.00 86.81 212 PHE A N 1
ATOM 1746 C CA . PHE A 1 212 ? 11.673 -12.305 -17.779 1.00 86.81 212 PHE A CA 1
ATOM 1747 C C . PHE A 1 212 ? 10.842 -12.877 -16.631 1.00 86.81 212 PHE A C 1
ATOM 1749 O O . PHE A 1 212 ? 10.155 -12.117 -15.940 1.00 86.81 212 PHE A O 1
ATOM 1756 N N . ASP A 1 213 ? 10.927 -14.188 -16.408 1.00 86.81 213 ASP A N 1
ATOM 1757 C CA . ASP A 1 213 ? 10.350 -14.809 -15.217 1.00 86.81 213 ASP A CA 1
ATOM 1758 C C . ASP A 1 213 ? 11.088 -14.270 -13.973 1.00 86.81 213 ASP A C 1
ATOM 1760 O O . ASP A 1 213 ? 12.323 -14.203 -13.972 1.00 86.81 213 ASP A O 1
ATOM 1764 N N . PRO A 1 214 ? 10.380 -13.869 -12.901 1.00 86.75 214 PRO A N 1
ATOM 1765 C CA . PRO A 1 214 ? 10.993 -13.539 -11.616 1.00 86.75 214 PRO A CA 1
ATOM 1766 C C . PRO A 1 214 ? 12.060 -14.530 -11.128 1.00 86.75 214 PRO A C 1
ATOM 1768 O O . PRO A 1 214 ? 13.004 -14.111 -10.458 1.00 86.75 214 PRO A O 1
ATOM 1771 N N . LEU A 1 215 ? 11.931 -15.819 -11.458 1.00 86.06 215 LEU A N 1
ATOM 1772 C CA . LEU A 1 215 ? 12.900 -16.860 -11.096 1.00 86.06 215 LEU A CA 1
ATOM 1773 C C . LEU A 1 215 ? 14.257 -16.698 -11.800 1.00 86.06 215 LEU A C 1
ATOM 1775 O O . LEU A 1 215 ? 15.292 -17.022 -11.212 1.00 86.06 215 LEU A O 1
ATOM 1779 N N . ASP A 1 216 ? 14.264 -16.149 -13.015 1.00 87.00 216 ASP A N 1
ATOM 1780 C CA . ASP A 1 216 ? 15.475 -15.964 -13.822 1.00 87.00 216 ASP A CA 1
ATOM 1781 C C . ASP A 1 216 ? 16.242 -14.689 -13.434 1.00 87.00 216 ASP A C 1
ATOM 1783 O O . ASP A 1 216 ? 17.438 -14.544 -13.711 1.00 87.00 216 ASP A O 1
ATOM 1787 N N . ILE A 1 217 ? 15.588 -13.751 -12.739 1.00 89.19 217 ILE A N 1
ATOM 1788 C CA . ILE A 1 217 ? 16.174 -12.465 -12.343 1.00 89.19 217 ILE A CA 1
ATOM 1789 C C . ILE A 1 217 ? 16.964 -12.623 -11.036 1.00 89.19 217 ILE A C 1
ATOM 1791 O O . ILE A 1 217 ? 16.575 -12.167 -9.958 1.00 89.19 217 ILE A O 1
ATOM 1795 N N . ARG A 1 218 ? 18.140 -13.246 -11.128 1.00 88.88 218 ARG A N 1
ATOM 1796 C CA . ARG A 1 218 ? 19.058 -13.393 -9.989 1.00 88.88 218 ARG A CA 1
ATOM 1797 C C . ARG A 1 218 ? 20.109 -12.279 -9.953 1.00 88.88 218 ARG A C 1
ATOM 1799 O O . ARG A 1 218 ? 21.227 -12.455 -10.427 1.00 88.88 218 ARG A O 1
ATOM 1806 N N . ILE A 1 219 ? 19.752 -11.130 -9.365 1.00 92.38 219 ILE A N 1
ATOM 1807 C CA . ILE A 1 219 ? 20.621 -9.930 -9.292 1.00 92.38 219 ILE A CA 1
ATOM 1808 C C . ILE A 1 219 ? 21.890 -10.175 -8.454 1.00 92.38 219 ILE A C 1
ATOM 1810 O O . ILE A 1 219 ? 22.992 -9.776 -8.837 1.00 92.38 219 ILE A O 1
ATOM 1814 N N . THR A 1 220 ? 21.743 -10.850 -7.314 1.00 91.88 220 THR A N 1
ATOM 1815 C CA . THR A 1 220 ? 22.839 -11.275 -6.432 1.00 91.88 220 THR A CA 1
ATOM 1816 C C . THR A 1 220 ? 22.679 -12.751 -6.082 1.00 91.88 220 THR A C 1
ATOM 1818 O O . THR A 1 220 ? 21.581 -13.301 -6.160 1.00 91.88 220 THR A O 1
ATOM 1821 N N . GLN A 1 221 ? 23.775 -13.412 -5.705 1.00 89.50 221 GLN A N 1
ATOM 1822 C CA . GLN A 1 221 ? 23.746 -14.835 -5.342 1.00 89.50 221 GLN A CA 1
ATOM 1823 C C . GLN A 1 221 ? 23.105 -15.069 -3.968 1.00 89.50 221 GLN A C 1
ATOM 1825 O O . GLN A 1 221 ? 22.391 -16.050 -3.787 1.00 89.50 221 GLN A O 1
ATOM 1830 N N . GLU A 1 222 ? 23.356 -14.160 -3.024 1.00 90.31 222 GLU A N 1
ATOM 1831 C CA . GLU A 1 222 ? 22.869 -14.223 -1.646 1.00 90.31 222 GLU A CA 1
ATOM 1832 C C . GLU A 1 222 ? 21.610 -13.369 -1.433 1.00 90.31 222 GLU A C 1
ATOM 1834 O O . GLU A 1 222 ? 21.184 -12.602 -2.304 1.00 90.31 222 GLU A O 1
ATOM 1839 N N . ARG A 1 223 ? 21.026 -13.473 -0.230 1.00 91.06 223 ARG A N 1
ATOM 1840 C CA . ARG A 1 223 ? 19.818 -12.733 0.163 1.00 91.06 223 ARG A CA 1
ATOM 1841 C C . ARG A 1 223 ? 20.014 -11.217 0.039 1.00 91.06 223 ARG A C 1
ATOM 1843 O O . ARG A 1 223 ? 20.799 -10.626 0.785 1.00 91.06 223 ARG A O 1
ATOM 1850 N N . ILE A 1 224 ? 19.216 -10.605 -0.836 1.00 93.06 224 ILE A N 1
ATOM 1851 C CA . ILE A 1 224 ? 19.140 -9.154 -1.031 1.00 93.06 224 ILE A CA 1
ATOM 1852 C C . ILE A 1 224 ? 18.696 -8.485 0.277 1.00 93.06 224 ILE A C 1
ATOM 1854 O O . ILE A 1 224 ? 17.681 -8.855 0.871 1.00 93.06 224 ILE A O 1
ATOM 1858 N N . SER A 1 225 ? 19.479 -7.510 0.731 1.00 91.62 225 SER A N 1
ATOM 1859 C CA . SER A 1 225 ? 19.187 -6.661 1.889 1.00 91.62 225 SER A CA 1
ATOM 1860 C C . SER A 1 225 ? 18.526 -5.346 1.473 1.00 91.62 225 SER A C 1
ATOM 1862 O O . SER A 1 225 ? 17.656 -4.844 2.179 1.00 91.62 225 SER A O 1
ATOM 1864 N N . SER A 1 226 ? 18.916 -4.803 0.318 1.00 92.31 226 SER A N 1
ATOM 1865 C CA . SER A 1 226 ? 18.424 -3.529 -0.206 1.00 92.31 226 SER A CA 1
ATOM 1866 C C . SER A 1 226 ? 18.318 -3.572 -1.727 1.00 92.31 226 SER A C 1
ATOM 1868 O O . SER A 1 226 ? 19.165 -4.163 -2.394 1.00 92.31 226 SER A O 1
ATOM 1870 N N . ILE A 1 227 ? 17.279 -2.940 -2.272 1.00 94.38 227 ILE A N 1
ATOM 1871 C CA . ILE A 1 227 ? 17.061 -2.785 -3.712 1.00 94.38 227 ILE A CA 1
ATOM 1872 C C . ILE A 1 227 ? 16.663 -1.340 -3.999 1.00 94.38 227 ILE A C 1
ATOM 1874 O O . ILE A 1 227 ? 15.862 -0.762 -3.266 1.00 94.38 227 ILE A O 1
ATOM 1878 N N . ASN A 1 228 ? 17.236 -0.746 -5.040 1.00 94.88 228 ASN A N 1
ATOM 1879 C CA . ASN A 1 228 ? 16.974 0.632 -5.431 1.00 94.88 228 ASN A CA 1
ATOM 1880 C C . ASN A 1 228 ? 16.766 0.730 -6.941 1.00 94.88 228 ASN A C 1
ATOM 1882 O O . ASN A 1 228 ? 17.446 0.074 -7.731 1.00 94.88 228 ASN A O 1
ATOM 1886 N N . PHE A 1 229 ? 15.836 1.598 -7.332 1.00 94.38 229 PHE A N 1
ATOM 1887 C CA . PHE A 1 229 ? 15.596 1.953 -8.724 1.00 94.38 229 PHE A CA 1
ATOM 1888 C C . PHE A 1 229 ? 16.322 3.251 -9.046 1.00 94.38 229 PHE A C 1
ATOM 1890 O O . PHE A 1 229 ? 16.192 4.243 -8.326 1.00 94.38 229 PHE A O 1
ATOM 1897 N N . HIS A 1 230 ? 17.059 3.265 -10.151 1.00 94.25 230 HIS A N 1
ATOM 1898 C CA . HIS A 1 230 ? 17.577 4.511 -10.689 1.00 94.25 230 HIS A CA 1
ATOM 1899 C C . HIS A 1 230 ? 16.406 5.370 -11.219 1.00 94.25 230 HIS A C 1
ATOM 1901 O O . HIS A 1 230 ? 15.548 4.842 -11.925 1.00 94.25 230 HIS A O 1
ATOM 1907 N N . PRO A 1 231 ? 16.342 6.684 -10.929 1.00 93.44 231 PRO A N 1
ATOM 1908 C CA . PRO A 1 231 ? 15.179 7.529 -11.239 1.00 93.44 231 PRO A CA 1
ATOM 1909 C C . PRO A 1 231 ? 14.971 7.843 -12.733 1.00 93.44 231 PRO A C 1
ATOM 1911 O O . PRO A 1 231 ? 14.026 8.551 -13.084 1.00 93.44 231 PRO A O 1
ATOM 1914 N N . SER A 1 232 ? 15.847 7.368 -13.624 1.00 90.56 232 SER A N 1
ATOM 1915 C CA . SER A 1 232 ? 15.716 7.612 -15.066 1.00 90.56 232 SER A CA 1
ATOM 1916 C C . SER A 1 232 ? 14.524 6.865 -15.669 1.00 90.56 232 SER A C 1
ATOM 1918 O O . SER A 1 232 ? 14.233 5.727 -15.307 1.00 90.56 232 SER A O 1
ATOM 1920 N N . LYS A 1 233 ? 13.852 7.508 -16.631 1.00 85.81 233 LYS A N 1
ATOM 1921 C CA . LYS A 1 233 ? 12.715 6.935 -17.369 1.00 85.81 233 LYS A CA 1
ATOM 1922 C C . LYS A 1 233 ? 13.124 6.188 -18.640 1.00 85.81 233 LYS A C 1
ATOM 1924 O O . LYS A 1 233 ? 12.322 5.409 -19.141 1.00 85.81 233 LYS A O 1
ATOM 1929 N N . THR A 1 234 ? 14.309 6.469 -19.182 1.00 88.81 234 THR A N 1
ATOM 1930 C CA . THR A 1 234 ? 14.761 5.928 -20.474 1.00 88.81 234 THR A CA 1
ATOM 1931 C C . THR A 1 234 ? 15.561 4.646 -20.307 1.00 88.81 234 THR A C 1
ATOM 1933 O O . THR A 1 234 ? 15.254 3.661 -20.962 1.00 88.81 234 THR A O 1
ATOM 1936 N N . ASP A 1 235 ? 16.530 4.656 -19.392 1.00 87.69 235 ASP A N 1
ATOM 1937 C CA . ASP A 1 235 ? 17.426 3.531 -19.132 1.00 87.69 235 ASP A CA 1
ATOM 1938 C C . ASP A 1 235 ? 17.201 3.047 -17.706 1.00 87.69 235 ASP A C 1
ATOM 1940 O O . ASP A 1 235 ? 17.752 3.589 -16.737 1.00 87.69 235 ASP A O 1
ATOM 1944 N N . ARG A 1 236 ? 16.321 2.053 -17.566 1.00 91.19 236 ARG A N 1
ATOM 1945 C CA . ARG A 1 236 ? 15.960 1.529 -16.252 1.00 91.19 236 ARG A CA 1
ATOM 1946 C C . ARG A 1 236 ? 17.076 0.633 -15.741 1.00 91.19 236 ARG A C 1
ATOM 1948 O O . ARG A 1 236 ? 17.393 -0.408 -16.320 1.00 91.19 236 ARG A O 1
ATOM 1955 N N . VAL A 1 237 ? 17.645 1.049 -14.617 1.00 93.31 237 VAL A N 1
ATOM 1956 C CA . VAL A 1 237 ? 18.695 0.320 -13.911 1.00 93.31 237 VAL A CA 1
ATOM 1957 C C . VAL A 1 237 ? 18.227 0.047 -12.494 1.00 93.31 237 VAL A C 1
ATOM 1959 O O . VAL A 1 237 ? 17.752 0.948 -11.797 1.00 93.31 237 VAL A O 1
ATOM 1962 N N . ILE A 1 238 ? 18.371 -1.204 -12.079 1.00 94.69 238 ILE A N 1
ATOM 1963 C CA . ILE A 1 238 ? 18.044 -1.659 -10.733 1.00 94.69 238 ILE A CA 1
ATOM 1964 C C . ILE A 1 238 ? 19.340 -2.088 -10.067 1.00 94.69 238 ILE A C 1
ATOM 1966 O O . ILE A 1 238 ? 20.121 -2.844 -10.641 1.00 94.69 238 ILE A O 1
ATOM 1970 N N . THR A 1 239 ? 19.574 -1.604 -8.856 1.00 94.81 239 THR A N 1
ATOM 1971 C CA . THR A 1 239 ? 20.723 -2.006 -8.050 1.00 94.81 239 THR A CA 1
ATOM 1972 C C . THR A 1 239 ? 20.240 -2.742 -6.816 1.00 94.81 239 THR A C 1
ATOM 1974 O O . THR A 1 239 ? 19.290 -2.317 -6.161 1.00 94.81 239 THR A O 1
ATOM 1977 N N . ALA A 1 240 ? 20.877 -3.863 -6.496 1.00 95.19 240 ALA A N 1
ATOM 1978 C CA . ALA A 1 240 ? 20.572 -4.629 -5.299 1.00 95.19 240 ALA A CA 1
ATOM 1979 C C . ALA A 1 240 ? 21.858 -4.974 -4.551 1.00 95.19 240 ALA A C 1
ATOM 1981 O O . ALA A 1 240 ? 22.843 -5.383 -5.161 1.00 95.19 240 ALA A O 1
ATOM 1982 N N . GLY A 1 241 ? 21.844 -4.797 -3.234 1.00 93.81 241 GLY A N 1
ATOM 1983 C CA . GLY A 1 241 ? 22.921 -5.210 -2.341 1.00 93.81 241 GLY A CA 1
ATOM 1984 C C . GLY A 1 241 ? 22.524 -6.464 -1.576 1.00 93.81 241 GLY A C 1
ATOM 1985 O O . GLY A 1 241 ? 21.402 -6.547 -1.073 1.00 93.81 241 GLY A O 1
ATOM 1986 N N . ASP A 1 242 ? 23.434 -7.426 -1.462 1.00 92.31 242 ASP A N 1
ATOM 1987 C CA . ASP A 1 242 ? 23.263 -8.598 -0.605 1.00 92.31 242 ASP A CA 1
ATOM 1988 C C . ASP A 1 242 ? 23.928 -8.414 0.772 1.00 92.31 242 ASP A C 1
ATOM 1990 O O . ASP A 1 242 ? 24.556 -7.393 1.066 1.00 92.31 242 ASP A O 1
ATOM 1994 N N . LYS A 1 243 ? 23.772 -9.404 1.657 1.00 90.00 243 LYS A N 1
ATOM 1995 C CA . LYS A 1 243 ? 24.436 -9.401 2.974 1.00 90.00 243 LYS A CA 1
ATOM 1996 C C . LYS A 1 243 ? 25.940 -9.684 2.900 1.00 90.00 243 LYS A C 1
ATOM 1998 O O . LYS A 1 243 ? 26.690 -9.244 3.767 1.00 90.00 243 LYS A O 1
ATOM 2003 N N . ALA A 1 244 ? 26.394 -10.408 1.880 1.00 88.00 244 ALA A N 1
ATOM 2004 C CA . ALA A 1 244 ? 27.791 -10.802 1.698 1.00 88.00 244 ALA A CA 1
ATOM 2005 C C . ALA A 1 244 ? 28.684 -9.677 1.137 1.00 88.00 244 ALA A C 1
ATOM 2007 O O . ALA A 1 244 ? 29.899 -9.858 1.014 1.00 88.00 244 ALA A O 1
ATOM 2008 N N . GLY A 1 245 ? 28.093 -8.520 0.831 1.00 87.75 245 GLY A N 1
ATOM 2009 C CA . GLY A 1 245 ? 28.780 -7.339 0.324 1.00 87.75 245 GLY A CA 1
ATOM 2010 C C . GLY A 1 245 ? 28.889 -7.290 -1.200 1.00 87.75 245 GLY A C 1
ATOM 2011 O O . GLY A 1 245 ? 29.656 -6.474 -1.713 1.00 87.75 245 GLY A O 1
ATOM 2012 N N . HIS A 1 246 ? 28.149 -8.131 -1.928 1.00 91.31 246 HIS A N 1
ATOM 2013 C CA . HIS A 1 246 ? 27.984 -7.997 -3.370 1.00 91.31 246 HIS A CA 1
ATOM 2014 C C . HIS A 1 246 ? 26.886 -6.988 -3.693 1.00 91.31 246 HIS A C 1
ATOM 2016 O O . HIS A 1 246 ? 25.844 -6.909 -3.040 1.00 91.31 246 HIS A O 1
ATOM 2022 N N . VAL A 1 247 ? 27.128 -6.240 -4.759 1.00 93.38 247 VAL A N 1
ATOM 2023 C CA . VAL A 1 247 ? 26.183 -5.324 -5.376 1.00 93.38 247 VAL A CA 1
ATOM 2024 C C . VAL A 1 247 ? 25.942 -5.820 -6.794 1.00 93.38 247 VAL A C 1
ATOM 2026 O O . VAL A 1 247 ? 26.867 -5.901 -7.600 1.00 93.38 247 VAL A O 1
ATOM 2029 N N . GLY A 1 248 ? 24.706 -6.190 -7.095 1.00 94.62 248 GLY A N 1
ATOM 2030 C CA . GLY A 1 248 ? 24.269 -6.500 -8.447 1.00 94.62 248 GLY A CA 1
ATOM 2031 C C . GLY A 1 248 ? 23.644 -5.275 -9.098 1.00 94.62 248 GLY A C 1
ATOM 2032 O O . GLY A 1 248 ? 22.853 -4.561 -8.480 1.00 94.62 248 GLY A O 1
ATOM 2033 N N . ILE A 1 249 ? 24.010 -5.030 -10.349 1.00 95.19 249 ILE A N 1
ATOM 2034 C CA . ILE A 1 249 ? 23.450 -3.991 -11.205 1.00 95.19 249 ILE A CA 1
ATOM 2035 C C . ILE A 1 249 ? 22.753 -4.699 -12.358 1.00 95.19 249 ILE A C 1
ATOM 2037 O O . ILE A 1 249 ? 23.392 -5.409 -13.132 1.00 95.19 249 ILE A O 1
ATOM 2041 N N . TRP A 1 250 ? 21.448 -4.499 -12.473 1.00 93.88 250 TRP A N 1
ATOM 2042 C CA . TRP A 1 250 ? 20.633 -5.052 -13.540 1.00 93.88 250 TRP A CA 1
ATOM 2043 C C . TRP A 1 250 ? 20.221 -3.948 -14.514 1.00 93.88 250 TRP A C 1
ATOM 2045 O O . TRP A 1 250 ? 19.556 -2.981 -14.131 1.00 93.88 250 TRP A O 1
ATOM 2055 N N . ALA A 1 251 ? 20.622 -4.100 -15.777 1.00 92.44 251 ALA A N 1
ATOM 2056 C CA . ALA A 1 251 ? 20.174 -3.253 -16.874 1.00 92.44 251 ALA A CA 1
ATOM 2057 C C . ALA A 1 251 ? 18.914 -3.869 -17.502 1.00 92.44 251 ALA A C 1
ATOM 2059 O O . ALA A 1 251 ? 18.992 -4.817 -18.283 1.00 92.44 251 ALA A O 1
ATOM 2060 N N . VAL A 1 252 ? 17.744 -3.335 -17.145 1.00 90.06 252 VAL A N 1
ATOM 2061 C CA . VAL A 1 252 ? 16.434 -3.934 -17.465 1.00 90.06 252 VAL A CA 1
ATOM 2062 C C . VAL A 1 252 ? 16.138 -3.896 -18.967 1.00 90.06 252 VAL A C 1
ATOM 2064 O O . VAL A 1 252 ? 15.572 -4.835 -19.532 1.00 90.06 252 VAL A O 1
ATOM 2067 N N . ASP A 1 253 ? 16.537 -2.807 -19.621 1.00 88.25 253 ASP A N 1
ATOM 2068 C CA . ASP A 1 253 ? 16.225 -2.536 -21.027 1.00 88.25 253 ASP A CA 1
ATOM 2069 C C . ASP A 1 253 ? 17.314 -3.034 -21.994 1.00 88.25 253 ASP A C 1
ATOM 2071 O O . ASP A 1 253 ? 17.085 -3.109 -23.202 1.00 88.25 253 ASP A O 1
ATOM 2075 N N . ALA A 1 254 ? 18.471 -3.467 -21.483 1.00 86.56 254 ALA A N 1
ATOM 2076 C CA . ALA A 1 254 ? 19.564 -3.963 -22.312 1.00 86.56 254 ALA A CA 1
ATOM 2077 C C . ALA A 1 254 ? 19.177 -5.252 -23.066 1.00 86.56 254 ALA A C 1
ATOM 2079 O O . ALA A 1 254 ? 18.387 -6.079 -22.596 1.00 86.56 254 ALA A O 1
ATOM 2080 N N . LYS A 1 255 ? 19.726 -5.423 -24.272 1.00 82.06 255 LYS A N 1
ATOM 2081 C CA . LYS A 1 255 ? 19.637 -6.665 -25.049 1.00 82.06 255 LYS A CA 1
ATOM 2082 C C . LYS A 1 255 ? 20.980 -7.375 -24.947 1.00 82.06 255 LYS A C 1
ATOM 2084 O O . LYS A 1 255 ? 21.997 -6.816 -25.347 1.00 82.06 255 LYS A O 1
ATOM 2089 N N . SER A 1 256 ? 20.977 -8.561 -24.351 1.00 77.81 256 SER A N 1
ATOM 2090 C CA . SER A 1 256 ? 22.147 -9.437 -24.307 1.00 77.81 256 SER A CA 1
ATOM 2091 C C . SER A 1 256 ? 22.224 -10.264 -25.599 1.00 77.81 256 SER A C 1
ATOM 2093 O O . SER A 1 256 ? 21.265 -10.300 -26.370 1.00 77.81 256 SER A O 1
ATOM 2095 N N . ASN A 1 257 ? 23.350 -10.944 -25.836 1.00 76.44 257 ASN A N 1
ATOM 2096 C CA . ASN A 1 257 ? 23.473 -11.904 -26.941 1.00 76.44 257 ASN A CA 1
ATOM 2097 C C . ASN A 1 257 ? 22.476 -13.071 -26.820 1.00 76.44 257 ASN A C 1
ATOM 2099 O O . ASN A 1 257 ? 22.145 -13.697 -27.823 1.00 76.44 257 ASN A O 1
ATOM 2103 N N . ASN A 1 258 ? 22.008 -13.356 -25.602 1.00 78.94 258 ASN A N 1
ATOM 2104 C CA . ASN A 1 258 ? 20.950 -14.310 -25.314 1.00 78.94 258 ASN A CA 1
ATOM 2105 C C . ASN A 1 258 ? 19.698 -13.550 -24.842 1.00 78.94 258 ASN A C 1
ATOM 2107 O O . ASN A 1 258 ? 19.680 -12.975 -23.753 1.00 78.94 258 ASN A O 1
ATOM 2111 N N . GLU A 1 259 ? 18.649 -13.512 -25.665 1.00 76.88 259 GLU A N 1
ATOM 2112 C CA . GLU A 1 259 ? 17.436 -12.729 -25.373 1.00 76.88 259 GLU A CA 1
ATOM 2113 C C . GLU A 1 259 ? 16.658 -13.241 -24.153 1.00 76.88 259 GLU A C 1
ATOM 2115 O O . GLU A 1 259 ? 15.871 -12.489 -23.579 1.00 76.88 259 GLU A O 1
ATOM 2120 N N . TYR A 1 260 ? 16.915 -14.484 -23.741 1.00 79.75 260 TYR A N 1
ATOM 2121 C CA . TYR A 1 260 ? 16.274 -15.136 -22.600 1.00 79.75 260 TYR A CA 1
ATOM 2122 C C . TYR A 1 260 ? 16.952 -14.835 -21.257 1.00 79.75 260 TYR A C 1
ATOM 2124 O O . TYR A 1 260 ? 16.396 -15.170 -20.218 1.00 79.75 260 TYR A O 1
ATOM 2132 N N . GLU A 1 261 ? 18.126 -14.192 -21.250 1.00 85.00 261 GLU A N 1
ATOM 2133 C CA . GLU A 1 261 ? 18.879 -13.928 -20.019 1.00 85.00 261 GLU A CA 1
ATOM 2134 C C . GLU A 1 261 ? 18.938 -12.430 -19.672 1.00 85.00 261 GLU A C 1
ATOM 2136 O O . GLU A 1 261 ? 19.241 -11.592 -20.535 1.00 85.00 261 GLU A O 1
ATOM 2141 N N . PRO A 1 262 ? 18.694 -12.061 -18.400 1.00 89.25 262 PRO A N 1
ATOM 2142 C CA . PRO A 1 262 ? 18.811 -10.682 -17.954 1.00 89.25 262 PRO A CA 1
ATOM 2143 C C . PRO A 1 262 ? 20.279 -10.229 -17.892 1.00 89.25 262 PRO A C 1
ATOM 2145 O O . PRO A 1 262 ? 21.161 -10.940 -17.413 1.00 89.25 262 PRO A O 1
ATOM 2148 N N . VAL A 1 263 ? 20.545 -8.990 -18.319 1.00 91.31 263 VAL A N 1
ATOM 2149 C CA . VAL A 1 263 ? 21.893 -8.394 -18.284 1.00 91.31 263 VAL A CA 1
ATOM 2150 C C . VAL A 1 263 ? 22.220 -7.906 -16.875 1.00 91.31 263 VAL A C 1
ATOM 2152 O O . VAL A 1 263 ? 21.867 -6.788 -16.490 1.00 91.31 263 VAL A O 1
ATOM 2155 N N . ILE A 1 264 ? 22.889 -8.755 -16.100 1.00 92.56 264 ILE A N 1
ATOM 2156 C CA . ILE A 1 264 ? 23.229 -8.497 -14.699 1.00 92.56 264 ILE A CA 1
ATOM 2157 C C . ILE A 1 264 ? 24.747 -8.479 -14.534 1.00 92.56 264 ILE A C 1
ATOM 2159 O O . ILE A 1 264 ? 25.443 -9.421 -14.905 1.00 92.56 264 ILE A O 1
ATOM 2163 N N . THR A 1 265 ? 25.250 -7.417 -13.912 1.00 93.38 265 THR A N 1
ATOM 2164 C CA . THR A 1 265 ? 26.656 -7.277 -13.537 1.00 93.38 265 THR A CA 1
ATOM 2165 C C . THR A 1 265 ? 26.765 -7.275 -12.022 1.00 93.38 265 THR A C 1
ATOM 2167 O O . THR A 1 265 ? 26.238 -6.382 -11.361 1.00 93.38 265 THR A O 1
ATOM 2170 N N . THR A 1 266 ? 27.475 -8.246 -11.455 1.00 92.56 266 THR A N 1
ATOM 2171 C CA . THR A 1 266 ? 27.727 -8.311 -10.011 1.00 92.56 266 THR A CA 1
ATOM 2172 C C . THR A 1 266 ? 29.140 -7.833 -9.700 1.00 92.56 266 THR A C 1
ATOM 2174 O O . THR A 1 266 ? 30.111 -8.298 -10.292 1.00 92.56 266 THR A O 1
ATOM 2177 N N . LEU A 1 267 ? 29.267 -6.923 -8.740 1.00 92.19 267 LEU A N 1
ATOM 2178 C CA . LEU A 1 267 ? 30.538 -6.452 -8.195 1.00 92.19 267 LEU A CA 1
ATOM 2179 C C . LEU A 1 267 ? 30.591 -6.711 -6.689 1.00 92.19 267 LEU A C 1
ATOM 2181 O O . LEU A 1 267 ? 29.570 -6.700 -6.009 1.00 92.19 267 LEU A O 1
ATOM 2185 N N . LYS A 1 268 ? 31.794 -6.911 -6.148 1.00 90.62 268 LYS A N 1
ATOM 2186 C CA . LYS A 1 268 ? 32.023 -7.034 -4.703 1.00 90.62 268 LYS A CA 1
ATOM 2187 C C . LYS A 1 268 ? 32.884 -5.869 -4.215 1.00 90.62 268 LYS A C 1
ATOM 2189 O O . LYS A 1 268 ? 34.101 -6.019 -4.118 1.00 90.62 268 LYS A O 1
ATOM 2194 N N . PRO A 1 269 ? 32.292 -4.693 -3.942 1.00 85.94 269 PRO A N 1
ATOM 2195 C CA . PRO A 1 269 ? 33.061 -3.536 -3.492 1.00 85.94 269 PRO A CA 1
ATOM 2196 C C . PRO A 1 269 ? 33.681 -3.756 -2.105 1.00 85.94 269 PRO A C 1
ATOM 2198 O O . PRO A 1 269 ? 34.758 -3.235 -1.823 1.00 85.94 269 PRO A O 1
ATOM 2201 N N . HIS A 1 270 ? 33.040 -4.555 -1.245 1.00 76.31 270 HIS A N 1
ATOM 2202 C CA . HIS A 1 270 ? 33.517 -4.824 0.108 1.00 76.31 270 HIS A CA 1
ATOM 2203 C C . HIS A 1 270 ? 33.747 -6.320 0.335 1.00 76.31 270 HIS A C 1
ATOM 2205 O O . HIS A 1 270 ? 32.889 -7.156 0.074 1.00 76.31 270 HIS A O 1
ATOM 2211 N N . GLY A 1 271 ? 34.929 -6.667 0.854 1.00 75.00 271 GLY A N 1
ATOM 2212 C CA . GLY A 1 271 ? 35.304 -8.058 1.131 1.00 75.00 271 GLY A CA 1
ATOM 2213 C C . GLY A 1 271 ? 34.629 -8.666 2.367 1.00 75.00 271 GLY A C 1
ATOM 2214 O O . GLY A 1 271 ? 34.641 -9.886 2.515 1.00 75.00 271 GLY A O 1
ATOM 2215 N N . LYS A 1 272 ? 34.059 -7.833 3.246 1.00 74.19 272 LYS A N 1
ATOM 2216 C CA . LYS A 1 272 ? 33.429 -8.246 4.505 1.00 74.19 272 LYS A CA 1
ATOM 2217 C C . LYS A 1 272 ? 31.910 -8.285 4.361 1.00 74.19 272 LYS A C 1
ATOM 2219 O O . LYS A 1 272 ? 31.327 -7.377 3.778 1.00 74.19 272 LYS A O 1
ATOM 2224 N N . THR A 1 273 ? 31.299 -9.305 4.952 1.00 71.88 273 THR A N 1
ATOM 2225 C CA . THR A 1 273 ? 29.848 -9.417 5.127 1.00 71.88 273 THR A CA 1
ATOM 2226 C C . THR A 1 273 ? 29.349 -8.277 6.014 1.00 71.88 273 THR A C 1
ATOM 2228 O O . THR A 1 273 ? 29.948 -7.998 7.056 1.00 71.88 273 THR A O 1
ATOM 2231 N N . PHE A 1 274 ? 28.258 -7.629 5.613 1.00 63.47 274 PHE A N 1
ATOM 2232 C CA . PHE A 1 274 ? 27.556 -6.660 6.447 1.00 63.47 274 PHE A CA 1
ATOM 2233 C C . PHE A 1 274 ? 26.609 -7.440 7.368 1.00 63.47 274 PHE A C 1
ATOM 2235 O O . PHE A 1 274 ? 25.666 -8.076 6.892 1.00 63.47 274 PHE A O 1
ATOM 2242 N N . ALA A 1 275 ? 26.934 -7.467 8.663 1.00 57.53 275 ALA A N 1
ATOM 2243 C CA . ALA A 1 275 ? 26.125 -8.088 9.713 1.0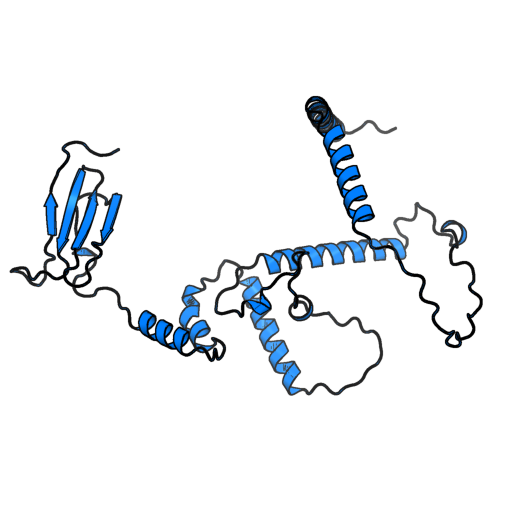0 57.53 275 ALA A CA 1
ATOM 2244 C C . ALA A 1 275 ? 25.074 -7.108 10.243 1.00 57.53 275 ALA A C 1
ATOM 2246 O O . ALA A 1 275 ? 25.435 -5.923 10.428 1.00 57.53 275 ALA A O 1
#

Secondary structure (DSSP, 8-state):
-PPPPHHHHHHHHHHHHHHHHHHHTTHHHHHHHHHHHHHHHHHHTSPP--------PPPPP------S---GGGGT--TT-TT-HHHHHHHHHHHHHHHHHHHHHHHHHSPP-S---HHHHPBPTTS-BTTHHHHS---------------HHHHHHHHHHHHHHHHHHHHGGGS-TTTTHHHHHHH------HHHHHHHHHHHT-----SS-TTT--S-SSPEEEEEE-S-SSS-EEEEEETTS-EEEEESSPPPSSTTS-EEEEE-S-SS---

InterPro domains:
  IPR015943 WD40/YVTN repeat-like-containing domain superfamily [G3DSA:2.130.10.10] (217-274)
  IPR050853 WD repeat-containing DNA damage-binding protein [PTHR14773] (3-274)

Organism: NCBI:txid2478898

pLDDT: mean 74.16, std 16.3, range [30.44, 96.75]

Solvent-accessible surface area (backbone atoms only — not comparable to full-atom values): 17539 Å² total; per-residue (Å²): 131,82,81,76,53,72,66,56,53,52,52,50,51,51,54,47,54,54,52,52,51,40,53,76,67,47,46,64,60,53,54,54,49,54,56,47,51,54,51,50,54,60,59,70,68,55,77,85,83,76,87,74,90,74,83,85,72,86,72,75,82,77,68,83,81,68,77,85,80,69,54,62,75,81,70,70,63,66,96,78,57,81,78,39,66,69,56,50,50,50,52,49,53,53,49,50,54,50,51,53,51,49,53,51,53,50,60,70,65,53,84,86,83,81,92,73,63,66,78,72,68,40,54,46,100,87,66,48,46,82,58,51,73,76,76,46,76,72,74,75,75,84,68,82,89,81,95,69,91,77,61,73,74,63,56,58,60,51,53,54,53,49,53,52,50,52,52,50,62,72,48,46,92,76,59,63,71,74,85,44,43,71,57,50,63,71,66,52,70,92,68,87,49,67,66,60,57,50,50,51,52,56,58,69,67,62,70,79,82,76,90,60,60,76,86,70,64,67,54,53,97,54,67,70,73,46,76,47,75,51,92,53,90,85,67,43,35,39,40,34,32,29,40,63,27,38,37,10,41,31,40,73,76,61,83,49,101,48,84,90,51,79,47,63,49,72,44,66,90,39,94,56,60,64,126

Sequence (275 aa):
MAPLSDFEKQRQANIKRNKDLLRQLELDSLTDSISRDAKNAIEASKPPRKKTKTQASQRKPKGEQVPERRSRRLRGVNLDDKESKEYQEQLKKEEEARQRKQELQELRQTRLYGDFKLIDLVTDKLGALKNEDKVIKKESVKLEEDESPVKEEDEEEISNDDEVLQLLKQLGDKFSAGDFYEIIKKKSIDYNDKVLASKRKEFDNLKVFERFDPLDIRITQERISSINFHPSKTDRVITAGDKAGHVGIWAVDAKSNNEYEPVITTLKPHGKTFA

Foldseek 3Di:
DDDDDPVRVVVVVVVVVVVVVCVVVVVVVVVVVVVVVVVVVVVVPDDDDDDDDDDDDDDDPPDPCDPPPDDVVNVVDDPPPCVPPVNVVVVVVVVVVVVVVVVLVVVVVADDDADDDVLQVDADPVRHGPCSCVVDDPPDPPPDDDDDDDDPVVVVVVVVVVVVVVVCVVCGPVDDVVVCVVVSVVPHPPDPPPPVVVVVVVVVPDDDDDQADPVQPCQDPADWPDKDWDPDPPFTWIWTAHQQQKIKIWGAPDDDPDSHHTDIDIDRPDRHGHD

Nearest PDB structures (foldseek):
  7vci-assembly1_L  TM=6.824E-01  e=5.004E-01  Xenopus laevis
  5hxb-assembly2_B  TM=6.822E-01  e=6.789E-01  Homo sapiens
  4tz4-assembly1_A  TM=6.277E-01  e=8.665E-01  Homo sapiens
  5v3o-assembly1_A  TM=6.213E-01  e=1.695E+00  Homo sapiens
  6xk9-assembly2_B  TM=5.766E-01  e=2.300E+00  Homo sapiens

Mean predicted aligned error: 19.95 Å